Protein AF-A0AA36NG79-F1 (afdb_monomer_lite)

InterPro domains:
  IPR014720 Double-stranded RNA-binding domain [PF00035] (182-238)
  IPR014720 Double-stranded RNA-binding domain [PS50137] (203-240)
  IPR036388 Winged helix-like DNA-binding domain superfamily [G3DSA:1.10.10.10] (1-74)
  IPR042371 Z-binding domain [PS50139] (1-68)

Radius of gyration: 30.97 Å; chains: 1; bounding box: 87×70×89 Å

pLDDT: mean 80.87, std 22.16, range [30.77, 98.25]

Organism: NCBI:txid2562239

Secondary structure (DSSP, 8-state):
--HHHHHHHHHHTTTTS-EEHHHHHHHHTTSTT--SHHHHHHHHHHHHHTTSEEE-SS-SS-EEEEPPGGGGSS-------------------------HHHHHHHHH-TTTEEEEEEEETTEEEEEEEETTSPPEEEEESSHHHHHHHHHHHHHHHHHHTGGGG-TTTTS-GGGS--HHHHHHHHHSS--EEE-PBPTTSSB--EEEETTEEEE-SS-BSSHHHHHHHHHHHHHHHHHHHHHHHHS-TT-------------------HHHHHHHHHHHHHHHHHHHHHHHHHTT-TTHHHHTT-HHHHHHHHHHTTSS-HHHHHHHHHHHHHHHHHHH-GGGGS---TT--------PPP----------

Sequence (372 aa):
MDPKAQILRFLREREDSWTETKEILDCLRQNPQISRKSDVNPHLYGLERESQIMKHPDSKKPSWKIAPAHAMSEGNPSGQRASQEGVAGVPVGTAPTENAKGELLALFGQHAAKFDVEPVGGQFLAKVSLGHLPPFTCTDVDKTAAQRMAEQEAMRFVNLHKDLHSHQHLIPQELRHDFKSQLQQKANTLPTYDTPQSEYGGFISTVTVGSTDIRSPCPGRRKADAEQLAAKLALETLTFGAAKAADSKTRGYANAASSMPGSSQLCRTDKELQMEALEEQMDEHEDLKRLLQDKGHPDFEQIRGNFSQCIKEAFKFGIIDEQQQRRLQGINGRGNCAKHNPEKLQPKVAGSRSLSPATGAGLGTSALEDMD

Foldseek 3Di:
DDLLVQLLVVQVVVQPDWAFLVVSLVSCVVPVQRDDSVSNVVSQVVCVVVVQKDWDPPDPTTTIHGRPPVVPPDDPDPDDDDDDDDDDDDDPPPDPPDPLVVVLCVVQNPVFWDWDWDDDPQWIWIWIGGQPDDTQIAIDNDNVVRRVVSSVVVVVVCVVPVVVVVCVVSHPCVVVPPLQVVLCVLLVDRKDWDWDADPQGATKIWIDRPPDIFIQQDHDNHSSRNVSSSSVVSSVCSVVVVVVVVVPPPDDDDDDPDDDPDPCPDPQDLVNLLVVLQVLLVVVLVVLLVLCVVVPPPCSVVPSVDQLSSLVVCPVVVVDDPVVSVVSVVSVVLNVCSVPPSVVNPDPPPPDPPDDDDPDDDDDDDDDDDDD

Structure (mmCIF, N/CA/C/O backbone):
data_AF-A0AA36NG79-F1
#
_entry.id   AF-A0AA36NG79-F1
#
loop_
_atom_site.group_PDB
_atom_site.id
_atom_site.type_symbol
_atom_site.label_atom_id
_atom_site.label_alt_id
_atom_site.label_comp_id
_atom_site.label_asym_id
_atom_site.label_entity_id
_atom_site.label_seq_id
_atom_site.pdbx_PDB_ins_code
_atom_site.Cartn_x
_atom_site.Cartn_y
_atom_site.Cartn_z
_atom_site.occupancy
_atom_site.B_iso_or_equiv
_atom_site.auth_seq_id
_atom_site.auth_comp_id
_atom_site.auth_asym_id
_atom_site.auth_atom_id
_atom_site.pdbx_PDB_model_num
ATOM 1 N N . MET A 1 1 ? 29.919 16.530 18.159 1.00 77.88 1 MET A N 1
ATOM 2 C CA . MET A 1 1 ? 30.208 17.341 16.955 1.00 77.88 1 MET A CA 1
ATOM 3 C C . MET A 1 1 ? 29.104 17.107 15.937 1.00 77.88 1 MET A C 1
ATOM 5 O O . MET A 1 1 ? 28.689 15.962 15.793 1.00 77.88 1 MET A O 1
ATOM 9 N N . ASP A 1 2 ? 28.625 18.157 15.269 1.00 94.56 2 ASP A N 1
ATOM 10 C CA . ASP A 1 2 ? 27.585 18.048 14.237 1.00 94.56 2 ASP A CA 1
ATOM 11 C C . ASP A 1 2 ? 28.036 17.102 13.099 1.00 94.56 2 ASP A C 1
ATOM 13 O O . ASP A 1 2 ? 29.116 17.309 12.530 1.00 94.56 2 ASP A O 1
ATOM 17 N N . PRO A 1 3 ? 27.265 16.045 12.776 1.00 95.31 3 PRO A N 1
ATOM 18 C CA . PRO A 1 3 ? 27.576 15.141 11.674 1.00 95.31 3 PRO A CA 1
ATOM 19 C C . PRO A 1 3 ? 27.719 15.847 10.322 1.00 95.31 3 PRO A C 1
ATOM 21 O O . PRO A 1 3 ? 28.607 15.483 9.554 1.00 95.31 3 PRO A O 1
ATOM 24 N N . LYS A 1 4 ? 26.910 16.878 10.031 1.00 96.62 4 LYS A N 1
ATOM 25 C CA . LYS A 1 4 ? 26.987 17.599 8.747 1.00 96.62 4 LYS A CA 1
ATOM 26 C C . LYS A 1 4 ? 28.329 18.312 8.583 1.00 96.62 4 LYS A C 1
ATOM 28 O O . LYS A 1 4 ? 28.990 18.143 7.560 1.00 96.62 4 LYS A O 1
ATOM 33 N N . ALA A 1 5 ? 28.769 19.040 9.611 1.00 96.75 5 ALA A N 1
ATOM 34 C CA . ALA A 1 5 ? 30.064 19.720 9.610 1.00 96.75 5 ALA A CA 1
ATOM 35 C C . ALA A 1 5 ? 31.248 18.753 9.412 1.00 96.75 5 ALA A C 1
ATOM 37 O O . ALA A 1 5 ? 32.180 19.056 8.668 1.00 96.75 5 ALA A O 1
ATOM 38 N N . GLN A 1 6 ? 31.199 17.569 10.033 1.00 96.69 6 GLN A N 1
ATOM 39 C CA . GLN A 1 6 ? 32.231 16.540 9.860 1.00 96.69 6 GLN A CA 1
ATOM 40 C C . GLN A 1 6 ? 32.253 15.962 8.440 1.00 96.69 6 GLN A C 1
ATOM 42 O O . GLN A 1 6 ? 33.334 15.812 7.875 1.00 96.69 6 GLN A O 1
ATOM 47 N N . ILE A 1 7 ? 31.083 15.695 7.843 1.00 97.06 7 ILE A N 1
ATOM 48 C CA . ILE A 1 7 ? 30.971 15.238 6.447 1.00 97.06 7 ILE A CA 1
ATOM 49 C C . ILE A 1 7 ? 31.584 16.269 5.499 1.00 97.06 7 ILE A C 1
ATOM 51 O O . ILE A 1 7 ? 32.383 15.909 4.639 1.00 97.06 7 ILE A O 1
ATOM 55 N N . LEU A 1 8 ? 31.248 17.550 5.666 1.00 97.00 8 LEU A N 1
ATOM 56 C CA . LEU A 1 8 ? 31.785 18.620 4.823 1.00 97.00 8 LEU A CA 1
ATOM 57 C C . LEU A 1 8 ? 33.299 18.753 4.962 1.00 97.00 8 LEU A C 1
ATOM 59 O O . LEU A 1 8 ? 33.979 18.894 3.952 1.00 97.00 8 LEU A O 1
ATOM 63 N N . ARG A 1 9 ? 33.835 18.681 6.188 1.00 96.81 9 ARG A N 1
ATOM 64 C CA . ARG A 1 9 ? 35.288 18.694 6.412 1.00 96.81 9 ARG A CA 1
ATOM 65 C C . ARG A 1 9 ? 35.959 17.525 5.689 1.00 96.81 9 ARG A C 1
ATOM 67 O O . ARG A 1 9 ? 36.897 17.744 4.934 1.00 96.81 9 ARG A O 1
ATOM 74 N N . PHE A 1 10 ? 35.424 16.318 5.856 1.00 97.00 10 PHE A N 1
ATOM 75 C CA . PHE A 1 10 ? 35.959 15.107 5.235 1.00 97.00 10 PHE A CA 1
ATOM 76 C C . PHE A 1 10 ? 35.917 15.147 3.700 1.00 97.00 10 PHE A C 1
ATOM 78 O O . PHE A 1 10 ? 36.877 14.759 3.043 1.00 97.00 10 PHE A O 1
ATOM 85 N N . LEU A 1 11 ? 34.824 15.643 3.111 1.00 96.75 11 LEU A N 1
ATOM 86 C CA . LEU A 1 11 ? 34.711 15.769 1.656 1.00 96.75 11 LEU A CA 1
ATOM 87 C C . LEU A 1 11 ? 35.581 16.907 1.096 1.00 96.75 11 LEU A C 1
ATOM 89 O O . LEU A 1 11 ? 36.077 16.783 -0.020 1.00 96.75 11 LEU A O 1
ATOM 93 N N . ARG A 1 12 ? 35.806 17.990 1.856 1.00 96.00 12 ARG A N 1
ATOM 94 C CA . ARG A 1 12 ? 36.742 19.067 1.482 1.00 96.00 12 ARG A CA 1
ATOM 95 C C . ARG A 1 12 ? 38.195 18.617 1.511 1.00 96.00 12 ARG A C 1
ATOM 97 O O . ARG A 1 12 ? 38.962 19.048 0.678 1.00 96.00 12 ARG A O 1
ATOM 104 N N . GLU A 1 13 ? 38.586 17.704 2.392 1.00 96.75 13 GLU A N 1
ATOM 105 C CA . GLU A 1 13 ? 39.937 17.114 2.350 1.00 96.75 13 GLU A CA 1
ATOM 106 C C . GLU A 1 13 ? 40.176 16.266 1.080 1.00 96.75 13 GLU A C 1
ATOM 108 O O . GLU A 1 13 ? 41.293 15.831 0.810 1.00 96.75 13 GLU A O 1
ATOM 113 N N . ARG A 1 14 ? 39.122 16.032 0.287 1.00 95.81 14 ARG A N 1
ATOM 114 C CA . ARG A 1 14 ? 39.085 15.163 -0.889 1.00 95.81 14 ARG A CA 1
ATOM 115 C C . ARG A 1 14 ? 38.574 15.885 -2.139 1.00 95.81 14 ARG A C 1
ATOM 117 O O . ARG A 1 14 ? 37.962 15.223 -2.977 1.00 95.81 14 ARG A O 1
ATOM 124 N N . GLU A 1 15 ? 38.826 17.198 -2.243 1.00 83.56 15 GLU A N 1
ATOM 125 C CA . GLU A 1 15 ? 38.185 18.181 -3.147 1.00 83.56 15 GLU A CA 1
ATOM 126 C C . GLU A 1 15 ? 37.812 17.666 -4.539 1.00 83.56 15 GLU A C 1
ATOM 128 O O . GLU A 1 15 ? 36.744 18.022 -5.034 1.00 83.56 15 GLU A O 1
ATOM 133 N N . ASP A 1 16 ? 38.619 16.786 -5.143 1.00 87.56 16 ASP A N 1
ATOM 134 C CA . ASP A 1 16 ? 38.388 16.293 -6.497 1.00 87.56 16 ASP A CA 1
ATOM 135 C C . ASP A 1 16 ? 37.818 14.884 -6.663 1.00 87.56 16 ASP A C 1
ATOM 137 O O . ASP A 1 16 ? 37.410 14.517 -7.769 1.00 87.56 16 ASP A O 1
ATOM 141 N N . SER A 1 17 ? 37.685 14.121 -5.584 1.00 96.19 17 SER A N 1
ATOM 142 C CA . SER A 1 17 ? 37.298 12.711 -5.648 1.00 96.19 17 SER A CA 1
ATOM 143 C C . SER A 1 17 ? 35.858 12.454 -5.204 1.00 96.19 17 SER A C 1
ATOM 145 O O . SER A 1 17 ? 35.359 13.001 -4.220 1.00 96.19 17 SER A O 1
ATOM 147 N N . TRP A 1 18 ? 35.186 11.559 -5.927 1.00 97.44 18 TRP A N 1
ATOM 148 C CA . TRP A 1 18 ? 33.929 10.972 -5.481 1.00 97.44 18 TRP A CA 1
ATOM 149 C C . TRP A 1 18 ? 34.189 10.035 -4.305 1.00 97.44 18 TRP A C 1
ATOM 151 O O . TRP A 1 18 ? 34.992 9.113 -4.413 1.00 97.44 18 TRP A O 1
ATOM 161 N N . THR A 1 19 ? 33.480 10.245 -3.200 1.00 97.94 19 THR A N 1
ATOM 162 C CA . THR A 1 19 ? 33.649 9.462 -1.972 1.00 97.94 19 THR A CA 1
ATOM 163 C C . THR A 1 19 ? 32.421 8.587 -1.731 1.00 97.94 19 THR A C 1
ATOM 165 O O . THR A 1 19 ? 31.293 9.091 -1.711 1.00 97.94 19 THR A O 1
ATOM 168 N N . GLU A 1 20 ? 32.602 7.273 -1.556 1.00 97.81 20 GLU A N 1
ATOM 169 C CA . GLU A 1 20 ? 31.478 6.359 -1.309 1.00 97.81 20 GLU A CA 1
ATOM 170 C C . GLU A 1 20 ? 30.848 6.631 0.071 1.00 97.81 20 GLU A C 1
ATOM 172 O O . GLU A 1 20 ? 31.545 6.904 1.050 1.00 97.81 20 GLU A O 1
ATOM 177 N N . THR A 1 21 ? 29.528 6.437 0.221 1.00 97.31 21 THR A N 1
ATOM 178 C CA . THR A 1 21 ? 28.848 6.544 1.535 1.00 97.31 21 THR A CA 1
ATOM 179 C C . THR A 1 21 ? 29.506 5.690 2.628 1.00 97.31 21 THR A C 1
ATOM 181 O O . THR A 1 21 ? 29.430 6.032 3.806 1.00 97.31 21 THR A O 1
ATOM 184 N N . LYS A 1 22 ? 30.146 4.569 2.266 1.00 96.94 22 LYS A N 1
ATOM 185 C CA . LYS A 1 22 ? 30.846 3.705 3.226 1.00 96.94 22 LYS A CA 1
ATOM 186 C C . LYS A 1 22 ? 32.052 4.411 3.858 1.00 96.94 22 LYS A C 1
ATOM 188 O O . LYS A 1 22 ? 32.230 4.304 5.061 1.00 96.94 22 LYS A O 1
ATOM 193 N N . GLU A 1 23 ? 32.827 5.152 3.076 1.00 97.50 23 GLU A N 1
ATOM 194 C CA . GLU A 1 23 ? 34.003 5.874 3.573 1.00 97.50 23 GLU A CA 1
ATOM 195 C C . GLU A 1 23 ? 33.596 7.037 4.483 1.00 97.50 23 GLU A C 1
ATOM 197 O O . GLU A 1 23 ? 34.201 7.252 5.530 1.00 97.50 23 GLU A O 1
ATOM 202 N N . ILE A 1 24 ? 32.510 7.735 4.130 1.00 97.44 24 ILE A N 1
ATOM 203 C CA . ILE A 1 24 ? 31.922 8.789 4.968 1.00 97.44 24 ILE A CA 1
ATOM 204 C C . ILE A 1 24 ? 31.438 8.203 6.303 1.00 97.44 24 ILE A C 1
ATOM 206 O O . ILE A 1 24 ? 31.692 8.775 7.361 1.00 97.44 24 ILE A O 1
ATOM 210 N N . LEU A 1 25 ? 30.774 7.040 6.272 1.00 96.88 25 LEU A N 1
ATOM 211 C CA . LEU A 1 25 ? 30.372 6.322 7.484 1.00 96.88 25 LEU A CA 1
ATOM 212 C C . LEU A 1 25 ? 31.585 5.957 8.346 1.00 96.88 25 LEU A C 1
ATOM 214 O O . LEU A 1 25 ? 31.542 6.162 9.554 1.00 96.88 25 LEU A O 1
ATOM 218 N N . ASP A 1 26 ? 32.654 5.443 7.739 1.00 96.81 26 ASP A N 1
ATOM 219 C CA . ASP A 1 26 ? 33.868 5.043 8.454 1.00 96.81 26 ASP A CA 1
ATOM 220 C C . ASP A 1 26 ? 34.552 6.244 9.132 1.00 96.81 26 ASP A C 1
ATOM 222 O O . ASP A 1 26 ? 34.991 6.119 10.275 1.00 96.81 26 ASP A O 1
ATOM 226 N N . CYS A 1 27 ? 34.543 7.425 8.499 1.00 95.81 27 CYS A N 1
ATOM 227 C CA . CYS A 1 27 ? 34.999 8.682 9.107 1.00 95.81 27 CYS A CA 1
ATOM 228 C C . CYS A 1 27 ? 34.151 9.085 10.329 1.00 95.81 27 CYS A C 1
ATOM 230 O O . CYS A 1 27 ? 34.681 9.498 11.361 1.00 95.81 27 CYS A O 1
ATOM 232 N N . LEU A 1 28 ? 32.830 8.915 10.243 1.00 95.69 28 LEU A N 1
ATOM 233 C CA . LEU A 1 28 ? 31.889 9.313 11.292 1.00 95.69 28 LEU A CA 1
ATOM 234 C C . LEU A 1 28 ? 31.767 8.316 12.449 1.00 95.69 28 LEU A C 1
ATOM 236 O O . LEU A 1 28 ? 31.105 8.640 13.433 1.00 95.69 28 LEU A O 1
ATOM 240 N N . ARG A 1 29 ? 32.407 7.138 12.387 1.00 93.31 29 ARG A N 1
ATOM 241 C CA . ARG A 1 29 ? 32.346 6.122 13.463 1.00 93.31 29 ARG A CA 1
ATOM 242 C C . ARG A 1 29 ? 32.875 6.603 14.810 1.00 93.31 29 ARG A C 1
ATOM 244 O O . ARG A 1 29 ? 32.595 5.980 15.828 1.00 93.31 29 ARG A O 1
ATOM 251 N N . GLN A 1 30 ? 33.624 7.703 14.834 1.00 89.50 30 GLN A N 1
ATOM 252 C CA . GLN A 1 30 ? 34.023 8.356 16.083 1.00 89.50 30 GLN A CA 1
ATOM 253 C C . GLN A 1 30 ? 32.815 8.920 16.855 1.00 89.50 30 GLN A C 1
ATOM 255 O O . GLN A 1 30 ? 32.919 9.191 18.048 1.00 89.50 30 GLN A O 1
ATOM 260 N N . ASN A 1 31 ? 31.660 9.077 16.198 1.00 90.25 31 ASN A N 1
ATOM 261 C CA . ASN A 1 31 ? 30.398 9.419 16.832 1.00 90.25 31 ASN A CA 1
ATOM 262 C C . ASN A 1 31 ? 29.604 8.138 17.176 1.00 90.25 31 ASN A C 1
ATOM 264 O O . ASN A 1 31 ? 29.127 7.465 16.261 1.00 90.25 31 ASN A O 1
ATOM 268 N N . PRO A 1 32 ? 29.386 7.817 18.467 1.00 89.69 32 PRO A N 1
ATOM 269 C CA . PRO A 1 32 ? 28.718 6.580 18.883 1.00 89.69 32 PRO A CA 1
ATOM 270 C C . PRO A 1 32 ? 27.256 6.475 18.424 1.00 89.69 32 PRO A C 1
ATOM 272 O O . PRO A 1 32 ? 26.698 5.381 18.412 1.00 89.69 32 PRO A O 1
ATOM 275 N N . GLN A 1 33 ? 26.628 7.587 18.028 1.00 90.75 33 GLN A N 1
ATOM 276 C CA . GLN A 1 33 ? 25.262 7.590 17.496 1.00 90.75 33 GLN A CA 1
ATOM 277 C C . GLN A 1 33 ? 25.179 7.184 16.016 1.00 90.75 33 GLN A C 1
ATOM 279 O O . GLN A 1 33 ? 24.082 6.972 15.507 1.00 90.75 33 GLN A O 1
ATOM 284 N N . ILE A 1 34 ? 26.315 7.076 15.320 1.00 93.00 34 ILE A N 1
ATOM 285 C CA . ILE A 1 34 ? 26.379 6.751 13.894 1.00 93.00 34 ILE A CA 1
ATOM 286 C C . ILE A 1 34 ? 27.021 5.375 13.745 1.00 93.00 34 ILE A C 1
ATOM 288 O O . ILE A 1 34 ? 28.236 5.219 13.838 1.00 93.00 34 ILE A O 1
ATOM 292 N N . SER A 1 35 ? 26.196 4.359 13.497 1.00 92.44 35 SER A N 1
ATOM 293 C CA . SER A 1 35 ? 26.653 2.964 13.419 1.00 92.44 35 SER A CA 1
ATOM 294 C C . SER A 1 35 ? 26.345 2.307 12.074 1.00 92.44 35 SER A C 1
ATOM 296 O O . SER A 1 35 ? 27.008 1.351 11.667 1.00 92.44 35 SER A O 1
ATOM 298 N N . ARG A 1 36 ? 25.342 2.816 11.356 1.00 94.19 36 ARG A N 1
ATOM 299 C CA . ARG A 1 36 ? 24.822 2.241 10.116 1.00 94.19 36 ARG A CA 1
ATOM 300 C C . ARG A 1 36 ? 24.747 3.299 9.023 1.00 94.19 36 ARG A C 1
ATOM 302 O O . ARG A 1 36 ? 24.645 4.495 9.270 1.00 94.19 36 ARG A O 1
ATOM 309 N N . LYS A 1 37 ? 24.697 2.843 7.767 1.00 93.31 37 LYS A N 1
ATOM 310 C CA . LYS A 1 37 ? 24.486 3.726 6.602 1.00 93.31 37 LYS A CA 1
ATOM 311 C C . LYS A 1 37 ? 23.183 4.531 6.701 1.00 93.31 37 LYS A C 1
ATOM 313 O O . LYS A 1 37 ? 23.131 5.662 6.230 1.00 93.31 37 LYS A O 1
ATOM 318 N N . SER A 1 38 ? 22.147 3.955 7.316 1.00 92.75 38 SER A N 1
ATOM 319 C CA . SER A 1 38 ? 20.864 4.622 7.572 1.00 92.75 38 SER A CA 1
ATOM 320 C C . SER A 1 38 ? 21.000 5.887 8.410 1.00 92.75 38 SER A C 1
ATOM 322 O O . SER A 1 38 ? 20.180 6.783 8.255 1.00 92.75 38 SER A O 1
ATOM 324 N N . ASP A 1 39 ? 22.032 5.966 9.248 1.00 93.62 39 ASP A N 1
ATOM 325 C CA . ASP A 1 39 ? 22.227 7.062 10.196 1.00 93.62 39 ASP A CA 1
ATOM 326 C C . ASP A 1 39 ? 22.919 8.250 9.502 1.00 93.62 39 ASP A C 1
ATOM 328 O O . ASP A 1 39 ? 22.698 9.402 9.851 1.00 93.62 39 ASP A O 1
ATOM 332 N N . VAL A 1 40 ? 23.705 7.982 8.450 1.00 96.38 40 VAL A N 1
ATOM 333 C CA . VAL A 1 40 ? 24.443 8.995 7.670 1.00 96.38 40 VAL A CA 1
ATOM 334 C C . VAL A 1 40 ? 23.600 9.573 6.530 1.00 96.38 40 VAL A C 1
ATOM 336 O O . VAL A 1 40 ? 23.691 10.762 6.224 1.00 96.38 40 VAL A O 1
ATOM 339 N N . ASN A 1 41 ? 22.756 8.747 5.903 1.00 96.31 41 ASN A N 1
ATOM 340 C CA . ASN A 1 41 ? 21.965 9.133 4.730 1.00 96.31 41 ASN A CA 1
ATOM 341 C C . ASN A 1 41 ? 21.126 10.417 4.922 1.00 96.31 41 ASN A C 1
ATOM 343 O O . ASN A 1 41 ? 21.161 11.258 4.022 1.00 96.31 41 ASN A O 1
ATOM 347 N N . PRO A 1 42 ? 20.407 10.632 6.046 1.00 97.19 42 PRO A N 1
ATOM 348 C CA . PRO A 1 42 ? 19.640 11.861 6.259 1.00 97.19 42 PRO A CA 1
ATOM 349 C C . PRO A 1 42 ? 20.496 13.130 6.189 1.00 97.19 42 PRO A C 1
ATOM 351 O O . PRO A 1 42 ? 20.046 14.147 5.664 1.00 97.19 42 PRO A O 1
ATOM 354 N N . HIS A 1 43 ? 21.741 13.070 6.670 1.00 97.44 43 HIS A N 1
ATOM 355 C CA . HIS A 1 43 ? 22.666 14.201 6.630 1.00 97.44 43 HIS A CA 1
ATOM 356 C C . HIS A 1 43 ? 23.167 14.475 5.208 1.00 97.44 43 HIS A C 1
ATOM 358 O O . HIS A 1 43 ? 23.195 15.634 4.803 1.00 97.44 43 HIS A O 1
ATOM 364 N N . LEU A 1 44 ? 23.485 13.428 4.436 1.00 97.56 44 LEU A N 1
ATOM 365 C CA . LEU A 1 44 ? 23.917 13.553 3.037 1.00 97.56 44 LEU A CA 1
ATOM 366 C C . LEU A 1 44 ? 22.823 14.175 2.158 1.00 97.56 44 LEU A C 1
ATOM 368 O O . LEU A 1 44 ? 23.071 15.172 1.490 1.00 97.56 44 LEU A O 1
ATOM 372 N N . TYR A 1 45 ? 21.589 13.667 2.230 1.00 96.75 45 TYR A N 1
ATOM 373 C CA . TYR A 1 45 ? 20.464 14.246 1.482 1.00 96.75 45 TYR A CA 1
ATOM 374 C C . TYR A 1 45 ? 20.096 15.659 1.958 1.00 96.75 45 TYR A C 1
ATOM 376 O O . TYR A 1 45 ? 19.587 16.464 1.180 1.00 96.75 45 TYR A O 1
ATOM 384 N N . GLY A 1 46 ? 20.349 15.976 3.233 1.00 96.38 46 GLY A N 1
ATOM 385 C CA . GLY A 1 46 ? 20.231 17.338 3.750 1.00 96.38 46 GLY A CA 1
ATOM 386 C C . GLY A 1 46 ? 21.230 18.290 3.089 1.00 96.38 46 GLY A C 1
ATOM 387 O O . GLY A 1 46 ? 20.828 19.330 2.582 1.00 96.38 46 GLY A O 1
ATOM 388 N N . LEU A 1 47 ? 22.508 17.905 3.039 1.00 97.25 47 LEU A N 1
ATOM 389 C CA . LEU A 1 47 ? 23.574 18.695 2.412 1.00 97.25 47 LEU A CA 1
ATOM 390 C C . LEU A 1 47 ? 23.415 18.813 0.888 1.00 97.25 47 LEU A C 1
ATOM 392 O O . LEU A 1 47 ? 23.749 19.850 0.321 1.00 97.25 47 LEU A O 1
ATOM 396 N N . GLU A 1 48 ? 22.898 17.775 0.226 1.00 96.69 48 GLU A N 1
ATOM 397 C CA . GLU A 1 48 ? 22.574 17.802 -1.208 1.00 96.69 48 GLU A CA 1
ATOM 398 C C . GLU A 1 48 ? 21.454 18.804 -1.505 1.00 96.69 48 GLU A C 1
ATOM 400 O O . GLU A 1 48 ? 21.560 19.595 -2.435 1.00 96.69 48 GLU A O 1
ATOM 405 N N . ARG A 1 49 ? 20.402 18.831 -0.677 1.00 96.06 49 ARG A N 1
ATOM 406 C CA . ARG A 1 49 ? 19.307 19.808 -0.803 1.00 96.06 49 ARG A CA 1
ATOM 407 C C . ARG A 1 49 ? 19.768 21.242 -0.553 1.00 96.06 49 ARG A C 1
ATOM 409 O O . ARG A 1 49 ? 19.225 22.169 -1.139 1.00 96.06 49 ARG A O 1
ATOM 416 N N . GLU A 1 50 ? 20.748 21.413 0.327 1.00 96.31 50 GLU A N 1
ATOM 417 C CA . GLU A 1 50 ? 21.422 22.690 0.584 1.00 96.31 50 GLU A CA 1
ATOM 418 C C . GLU A 1 50 ? 22.457 23.033 -0.505 1.00 96.31 50 GLU A C 1
ATOM 420 O O . GLU A 1 50 ? 23.164 24.029 -0.374 1.00 96.31 50 GLU A O 1
ATOM 425 N N . SER A 1 51 ? 22.573 22.216 -1.560 1.00 95.69 51 SER A N 1
ATOM 426 C CA . SER A 1 51 ? 23.514 22.375 -2.673 1.00 95.69 51 SER A CA 1
ATOM 427 C C . SER A 1 51 ? 24.988 22.449 -2.248 1.00 95.69 51 SER A C 1
ATOM 429 O O . SER A 1 51 ? 25.820 22.984 -2.973 1.00 95.69 51 SER A O 1
ATOM 431 N N . GLN A 1 52 ? 25.343 21.911 -1.076 1.00 96.50 52 GLN A N 1
ATOM 432 C CA . GLN A 1 52 ? 26.727 21.908 -0.577 1.00 96.50 52 GLN A CA 1
ATOM 433 C C . GLN A 1 52 ? 27.523 20.695 -1.067 1.00 96.50 52 GLN A C 1
ATOM 435 O O . GLN A 1 52 ? 28.751 20.739 -1.172 1.00 96.50 52 GLN A O 1
ATOM 440 N N . ILE A 1 53 ? 26.823 19.604 -1.367 1.00 97.06 53 ILE A N 1
ATOM 441 C CA . ILE A 1 53 ? 27.381 18.393 -1.967 1.00 97.06 53 ILE A CA 1
ATOM 442 C C . ILE A 1 53 ? 26.519 17.971 -3.154 1.00 97.06 53 ILE A C 1
ATOM 444 O O . ILE A 1 53 ? 25.360 18.357 -3.261 1.00 97.06 53 ILE A O 1
ATOM 448 N N . MET A 1 54 ? 27.074 17.136 -4.021 1.00 96.94 54 MET A N 1
ATOM 449 C CA . MET A 1 54 ? 26.363 16.502 -5.126 1.00 96.94 54 MET A CA 1
ATOM 450 C C . MET A 1 54 ? 26.521 14.988 -5.069 1.00 96.94 54 MET A C 1
ATOM 452 O O . MET A 1 54 ? 27.535 14.474 -4.587 1.00 96.94 54 MET A O 1
ATOM 456 N N . LYS A 1 55 ? 25.513 14.279 -5.576 1.00 97.50 55 LYS A N 1
ATOM 457 C CA . LYS A 1 55 ? 25.511 12.826 -5.733 1.00 97.50 55 LYS A CA 1
ATOM 458 C C . LYS A 1 55 ? 25.917 12.439 -7.155 1.00 97.50 55 LYS A C 1
ATOM 460 O O . LYS A 1 55 ? 25.467 13.052 -8.119 1.00 97.50 55 LYS A O 1
ATOM 465 N N . HIS A 1 56 ? 26.730 11.393 -7.294 1.00 97.19 56 HIS A N 1
ATOM 466 C CA . HIS A 1 56 ? 27.117 10.883 -8.610 1.00 97.19 56 HIS A CA 1
ATOM 467 C C . HIS A 1 56 ? 25.892 10.272 -9.321 1.00 97.19 56 HIS A C 1
ATOM 469 O O . HIS A 1 56 ? 25.297 9.345 -8.760 1.00 97.19 56 HIS A O 1
ATOM 475 N N . PRO A 1 57 ? 25.529 10.711 -10.543 1.00 95.00 57 PRO A N 1
ATOM 476 C CA . PRO A 1 57 ? 24.322 10.238 -11.228 1.00 95.00 57 PRO A CA 1
ATOM 477 C C . PRO A 1 57 ? 24.415 8.763 -11.641 1.00 95.00 57 PRO A C 1
ATOM 479 O O . PRO A 1 57 ? 23.492 7.992 -11.392 1.00 95.00 57 PRO A O 1
ATOM 482 N N . ASP A 1 58 ? 25.565 8.349 -12.179 1.00 95.19 58 ASP A N 1
ATOM 483 C CA . ASP A 1 58 ? 25.709 7.017 -12.793 1.00 95.19 58 ASP A CA 1
ATOM 484 C C . ASP A 1 58 ? 26.342 5.948 -11.891 1.00 95.19 58 ASP A C 1
ATOM 486 O O . ASP A 1 58 ? 26.569 4.808 -12.308 1.00 95.19 58 ASP A O 1
ATOM 490 N N . SER A 1 59 ? 26.671 6.286 -10.643 1.00 93.94 59 SER A N 1
ATOM 491 C CA . SER A 1 59 ? 27.383 5.345 -9.783 1.00 93.94 59 SER A CA 1
ATOM 492 C C . SER A 1 59 ? 26.427 4.293 -9.219 1.00 93.94 59 SER A C 1
ATOM 494 O O . SER A 1 59 ? 25.467 4.607 -8.514 1.00 93.94 59 SER A O 1
ATOM 496 N N . LYS A 1 60 ? 26.743 3.008 -9.448 1.00 92.12 60 LYS A N 1
ATOM 497 C CA . LYS A 1 60 ? 26.019 1.864 -8.851 1.00 92.12 60 LYS A CA 1
ATOM 498 C C . LYS A 1 60 ? 26.031 1.896 -7.320 1.00 92.12 60 LYS A C 1
ATOM 500 O O . LYS A 1 60 ? 25.180 1.283 -6.678 1.00 92.12 60 LYS A O 1
ATOM 505 N N . LYS A 1 61 ? 27.011 2.584 -6.731 1.00 94.50 61 LYS A N 1
ATOM 506 C CA . LYS A 1 61 ? 27.102 2.835 -5.294 1.00 94.50 61 LYS A CA 1
ATOM 507 C C . LYS A 1 61 ? 26.918 4.330 -5.026 1.00 94.50 61 LYS A C 1
ATOM 509 O O . LYS A 1 61 ? 27.524 5.129 -5.730 1.00 94.50 61 LYS A O 1
ATOM 514 N N . PRO A 1 62 ? 26.150 4.735 -4.004 1.00 94.38 62 PRO A N 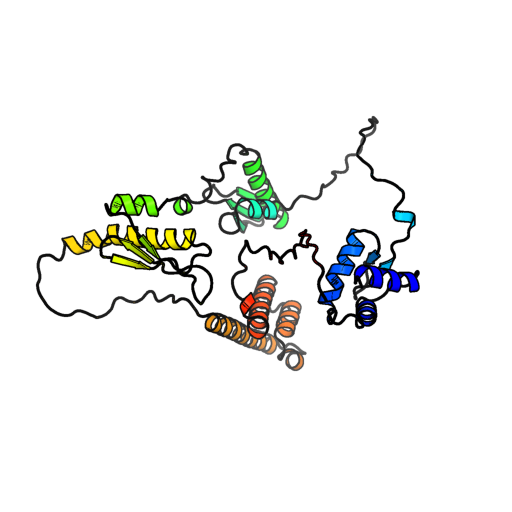1
ATOM 515 C CA . PRO A 1 62 ? 26.005 6.148 -3.679 1.00 94.38 62 PRO A CA 1
ATOM 516 C C . PRO A 1 62 ? 27.365 6.775 -3.341 1.00 94.38 62 PRO A C 1
ATOM 518 O O . PRO A 1 62 ? 28.002 6.384 -2.356 1.00 94.38 62 PRO A O 1
ATOM 521 N N . SER A 1 63 ? 27.780 7.736 -4.163 1.00 97.44 63 SER A N 1
ATOM 522 C CA . SER A 1 63 ? 29.035 8.474 -4.027 1.00 97.44 63 SER A CA 1
ATOM 523 C C . SER A 1 63 ? 28.765 9.971 -4.076 1.00 97.44 63 SER A C 1
ATOM 525 O O . SER A 1 63 ? 27.854 10.413 -4.780 1.00 97.44 63 SER A O 1
ATOM 527 N N . TRP A 1 64 ? 29.553 10.732 -3.322 1.00 97.94 64 TRP A N 1
ATOM 528 C CA . TRP A 1 64 ? 29.301 12.141 -3.024 1.00 97.94 64 TRP A CA 1
ATOM 529 C C . TRP A 1 64 ? 30.570 12.968 -3.216 1.00 97.94 64 TRP A C 1
ATOM 531 O O . TRP A 1 64 ? 31.671 12.467 -2.984 1.00 97.94 64 TRP A O 1
ATOM 541 N N . LYS A 1 65 ? 30.418 14.224 -3.634 1.00 97.56 65 LYS A N 1
ATOM 542 C CA . LYS A 1 65 ? 31.509 15.199 -3.796 1.00 97.56 65 LYS A CA 1
ATOM 543 C C . LYS A 1 65 ? 31.023 16.584 -3.355 1.00 97.56 65 LYS A C 1
ATOM 545 O O . LYS A 1 65 ? 29.819 16.838 -3.389 1.00 97.56 65 LYS A O 1
ATOM 550 N N . ILE A 1 66 ? 31.929 17.469 -2.929 1.00 97.19 66 ILE A N 1
ATOM 551 C CA . ILE A 1 66 ? 31.610 18.886 -2.681 1.00 97.19 66 ILE A CA 1
ATOM 552 C C . ILE A 1 66 ? 31.097 19.526 -3.976 1.00 97.19 66 ILE A C 1
ATOM 554 O O . ILE A 1 66 ? 31.669 19.319 -5.047 1.00 97.19 66 ILE A O 1
ATOM 558 N N . ALA A 1 67 ? 30.011 20.293 -3.879 1.00 95.06 67 ALA A N 1
ATOM 559 C CA . ALA A 1 67 ? 29.531 21.077 -5.007 1.00 95.06 67 ALA A CA 1
ATOM 560 C C . ALA A 1 67 ? 30.523 22.227 -5.290 1.00 95.06 67 ALA A C 1
ATOM 562 O O . ALA A 1 67 ? 30.968 22.888 -4.347 1.00 95.06 67 ALA A O 1
ATOM 563 N N . PRO A 1 68 ? 30.896 22.486 -6.555 1.00 92.75 68 PRO A N 1
ATOM 564 C CA . PRO A 1 68 ? 31.822 23.564 -6.885 1.00 92.75 68 PRO A CA 1
ATOM 565 C C . PRO A 1 68 ? 31.250 24.917 -6.437 1.00 92.75 68 PRO A C 1
ATOM 567 O O . PRO A 1 68 ? 30.114 25.259 -6.767 1.00 92.75 68 PRO A O 1
ATOM 570 N N . ALA A 1 69 ? 32.050 25.705 -5.711 1.00 83.31 69 ALA A N 1
ATOM 571 C CA . ALA A 1 69 ? 31.637 26.988 -5.126 1.00 83.31 69 ALA A CA 1
ATOM 572 C C . ALA A 1 69 ? 31.077 27.993 -6.157 1.00 83.31 69 ALA A C 1
ATOM 574 O O . ALA A 1 69 ? 30.298 28.877 -5.807 1.00 83.31 69 ALA A O 1
ATOM 575 N N . HIS A 1 70 ? 31.410 27.818 -7.440 1.00 59.47 70 HIS A N 1
ATOM 576 C CA . HIS A 1 70 ? 30.911 28.635 -8.546 1.00 59.47 70 HIS A CA 1
ATOM 577 C C . HIS A 1 70 ? 29.413 28.474 -8.853 1.00 59.47 70 HIS A C 1
ATOM 579 O O . HIS A 1 70 ? 28.865 29.312 -9.559 1.00 59.47 70 HIS A O 1
ATOM 585 N N . ALA A 1 71 ? 28.725 27.469 -8.303 1.00 55.00 71 ALA A N 1
ATOM 586 C CA . ALA A 1 71 ? 27.283 27.291 -8.509 1.00 55.00 71 ALA A CA 1
ATOM 587 C C . ALA A 1 71 ? 26.397 28.137 -7.566 1.00 55.00 71 ALA A C 1
ATOM 589 O O . ALA A 1 71 ? 25.179 28.125 -7.702 1.00 55.00 71 ALA A O 1
ATOM 590 N N . MET A 1 72 ? 26.981 28.861 -6.602 1.00 53.62 72 MET A N 1
ATOM 591 C CA . MET A 1 72 ? 26.236 29.558 -5.537 1.00 53.62 72 MET A CA 1
ATOM 592 C C . MET A 1 72 ? 26.045 31.069 -5.769 1.00 53.62 72 MET A C 1
ATOM 594 O O . MET A 1 72 ? 25.399 31.717 -4.949 1.00 53.62 72 MET A O 1
ATOM 598 N N . SER A 1 73 ? 26.595 31.647 -6.848 1.00 48.44 73 SER A N 1
ATOM 599 C CA . SER A 1 73 ? 26.638 33.113 -7.032 1.00 48.44 73 SER A CA 1
ATOM 600 C C . SER A 1 73 ? 25.845 33.668 -8.220 1.00 48.44 73 SER A C 1
ATOM 602 O O . SER A 1 73 ? 25.795 34.888 -8.368 1.00 48.44 73 SER A O 1
ATOM 604 N N . GLU A 1 74 ? 25.190 32.846 -9.040 1.00 45.53 74 GLU A N 1
ATOM 605 C CA . GLU A 1 74 ? 24.386 33.360 -10.154 1.00 45.53 74 GLU A CA 1
ATOM 606 C C . GLU A 1 74 ? 22.994 32.729 -10.198 1.00 45.53 74 GLU A C 1
ATOM 608 O O . GLU A 1 74 ? 22.829 31.541 -10.449 1.00 45.53 74 GLU A O 1
ATOM 613 N N . GLY A 1 75 ? 21.982 33.577 -10.004 1.00 39.59 75 GLY A N 1
ATOM 614 C CA . GLY A 1 75 ? 20.666 33.369 -10.597 1.00 39.59 75 GLY A CA 1
ATOM 615 C C . GLY A 1 75 ? 19.641 32.662 -9.721 1.00 39.59 75 GLY A C 1
ATOM 616 O O . GLY A 1 75 ? 19.358 31.483 -9.891 1.00 39.59 75 GLY A O 1
ATOM 617 N N . ASN A 1 76 ? 18.963 33.445 -8.888 1.00 44.38 76 ASN A N 1
ATOM 618 C CA . ASN A 1 76 ? 17.551 33.223 -8.605 1.00 44.38 76 ASN A CA 1
ATOM 619 C C . ASN A 1 76 ? 16.764 33.977 -9.700 1.00 44.38 76 ASN A C 1
ATOM 621 O O . ASN A 1 76 ? 16.710 35.206 -9.619 1.00 44.38 76 ASN A O 1
ATOM 625 N N . PRO A 1 77 ? 16.200 33.343 -10.750 1.00 41.81 77 PRO A N 1
ATOM 626 C CA . PRO A 1 77 ? 15.331 34.053 -11.669 1.00 41.81 77 PRO A CA 1
ATOM 627 C C . PRO A 1 77 ? 13.918 34.030 -11.089 1.00 41.81 77 PRO A C 1
ATOM 629 O O . PRO A 1 77 ? 13.115 33.130 -11.335 1.00 41.81 77 PRO A O 1
ATOM 632 N N . SER A 1 78 ? 13.603 35.062 -10.313 1.00 39.25 78 SER A N 1
ATOM 633 C CA . SER A 1 78 ? 12.236 35.555 -10.226 1.00 39.25 78 SER A CA 1
ATOM 634 C C . SER A 1 78 ? 11.802 35.958 -11.637 1.00 39.25 78 SER A C 1
ATOM 636 O O . SER A 1 78 ? 12.403 36.822 -12.272 1.00 39.25 78 SER A O 1
ATOM 638 N N . GLY A 1 79 ? 10.780 35.279 -12.157 1.00 39.50 79 GLY A N 1
ATOM 639 C CA . GLY A 1 79 ? 10.256 35.512 -13.496 1.00 39.50 79 GLY A CA 1
ATOM 640 C C . GLY A 1 79 ? 9.805 36.959 -13.688 1.00 39.50 79 GLY A C 1
ATOM 641 O O . GLY A 1 79 ? 8.763 37.365 -13.178 1.00 39.50 79 GLY A O 1
ATOM 642 N N . GLN A 1 80 ? 10.569 37.716 -14.474 1.00 34.94 80 GLN A N 1
ATOM 643 C CA . GLN A 1 80 ? 10.100 38.931 -15.123 1.00 34.94 80 GLN A CA 1
ATOM 644 C C . GLN A 1 80 ? 9.799 38.636 -16.589 1.00 34.94 80 GLN A C 1
ATOM 646 O O . GLN A 1 80 ? 10.631 38.188 -17.373 1.00 34.94 80 GLN A O 1
ATOM 651 N N . ARG A 1 81 ? 8.534 38.884 -16.910 1.00 44.25 81 ARG A N 1
ATOM 652 C CA . ARG A 1 81 ? 7.902 38.828 -18.218 1.00 44.25 81 ARG A CA 1
ATOM 653 C C . ARG A 1 81 ? 8.449 39.981 -19.064 1.00 44.25 81 ARG A C 1
ATOM 655 O O . ARG A 1 81 ? 8.141 41.133 -18.778 1.00 44.25 81 ARG A O 1
ATOM 662 N N . ALA A 1 82 ? 9.226 39.669 -20.095 1.00 36.72 82 ALA A N 1
ATOM 663 C CA . ALA A 1 82 ? 9.572 40.606 -21.157 1.00 36.72 82 ALA A CA 1
ATOM 664 C C . ALA A 1 82 ? 9.078 40.040 -22.491 1.00 36.72 82 ALA A C 1
ATOM 666 O O . ALA A 1 82 ? 9.399 38.918 -22.875 1.00 36.72 82 ALA A O 1
ATOM 667 N N . SER A 1 83 ? 8.223 40.824 -23.135 1.00 44.72 83 SER A N 1
ATOM 668 C CA . SER A 1 83 ? 7.620 40.573 -24.435 1.00 44.72 83 SER A CA 1
ATOM 669 C C . SER A 1 83 ? 8.680 40.546 -25.534 1.00 44.72 83 SER A C 1
ATOM 671 O O . SER A 1 83 ? 9.472 41.480 -25.639 1.00 44.72 83 SER A O 1
ATOM 673 N N . GLN A 1 84 ? 8.633 39.539 -26.404 1.00 35.38 84 GLN A N 1
ATOM 674 C CA . GLN A 1 84 ? 9.193 39.646 -27.747 1.00 35.38 84 GLN A CA 1
ATOM 675 C C . GLN A 1 84 ? 8.306 38.893 -28.739 1.00 35.38 84 GLN A C 1
ATOM 677 O O . GLN A 1 84 ? 7.963 37.726 -28.550 1.00 35.38 84 GLN A O 1
ATOM 682 N N . GLU A 1 85 ? 7.882 39.632 -29.758 1.00 41.72 85 GLU A N 1
ATOM 683 C CA . GLU A 1 85 ? 7.111 39.177 -30.904 1.00 41.72 85 GLU A CA 1
ATOM 684 C C . GLU A 1 85 ? 7.978 38.340 -31.856 1.00 41.72 85 GLU A C 1
ATOM 686 O O . GLU A 1 85 ? 9.135 38.668 -32.103 1.00 41.72 85 GLU A O 1
ATOM 691 N N . GLY A 1 86 ? 7.354 37.330 -32.470 1.00 38.41 86 GLY A N 1
ATOM 692 C CA . GLY A 1 86 ? 7.687 36.887 -33.826 1.00 38.41 86 GLY A CA 1
ATOM 693 C C . GLY A 1 86 ? 8.539 35.623 -33.966 1.00 38.41 86 GLY A C 1
ATOM 694 O O . GLY A 1 86 ? 9.761 35.679 -33.952 1.00 38.41 86 GLY A O 1
ATOM 695 N N . VAL A 1 87 ? 7.873 34.503 -34.268 1.00 35.84 87 VAL A N 1
ATOM 696 C CA . VAL A 1 87 ? 7.927 33.749 -35.546 1.00 35.84 87 VAL A CA 1
ATOM 697 C C . VAL A 1 87 ? 7.650 32.259 -35.283 1.00 35.84 87 VAL A C 1
ATOM 699 O O . VAL A 1 87 ? 8.119 31.660 -34.323 1.00 35.84 87 VAL A O 1
ATOM 702 N N . ALA A 1 88 ? 6.791 31.703 -36.136 1.00 47.59 88 ALA A N 1
ATOM 703 C CA . ALA A 1 88 ? 6.100 30.430 -36.015 1.00 47.59 88 ALA A CA 1
ATOM 704 C C . ALA A 1 88 ? 6.998 29.194 -35.830 1.00 47.59 88 ALA A C 1
ATOM 706 O O . ALA A 1 88 ? 7.963 28.973 -36.556 1.00 47.59 88 ALA A O 1
ATOM 707 N N . GLY A 1 89 ? 6.555 28.334 -34.916 1.00 35.75 89 GLY A N 1
ATOM 708 C CA . GLY A 1 89 ? 7.033 26.976 -34.700 1.00 35.75 89 GLY A CA 1
ATOM 709 C C . GLY A 1 89 ? 6.544 26.526 -33.333 1.00 35.75 89 GLY A C 1
ATOM 710 O O . GLY A 1 89 ? 7.154 26.871 -32.332 1.00 35.75 89 GLY A O 1
ATOM 711 N N . VAL A 1 90 ? 5.402 25.838 -33.274 1.00 32.41 90 VAL A N 1
ATOM 712 C CA . VAL A 1 90 ? 4.836 25.306 -32.026 1.00 32.41 90 VAL A CA 1
ATOM 713 C C . VAL A 1 90 ? 5.446 23.924 -31.773 1.00 32.41 90 VAL A C 1
ATOM 715 O O . VAL A 1 90 ? 4.994 22.960 -32.391 1.00 32.41 90 VAL A O 1
ATOM 718 N N . PRO A 1 91 ? 6.430 23.757 -30.873 1.00 40.03 91 PRO A N 1
ATOM 719 C CA . PRO A 1 91 ? 6.573 22.501 -30.168 1.00 40.03 91 PRO A CA 1
ATOM 720 C C . PRO A 1 91 ? 5.498 22.484 -29.080 1.00 40.03 91 PRO A C 1
ATOM 722 O O . PRO A 1 91 ? 5.420 23.381 -28.239 1.00 40.03 91 PRO A O 1
ATOM 725 N N . VAL A 1 92 ? 4.642 21.464 -29.103 1.00 39.34 92 VAL A N 1
ATOM 726 C CA . VAL A 1 92 ? 3.765 21.141 -27.976 1.00 39.34 92 VAL A CA 1
ATOM 727 C C . VAL A 1 92 ? 4.677 20.790 -26.804 1.00 39.34 92 VAL A C 1
ATOM 729 O O . VAL A 1 92 ? 5.171 19.672 -26.691 1.00 39.34 92 VAL A O 1
ATOM 732 N N . GLY A 1 93 ? 4.962 21.784 -25.965 1.00 30.77 93 GLY A N 1
ATOM 733 C CA . GLY A 1 93 ? 5.629 21.586 -24.693 1.00 30.77 93 GLY A CA 1
ATOM 734 C C . GLY A 1 93 ? 4.710 20.756 -23.812 1.00 30.77 93 GLY A C 1
ATOM 735 O O . GLY A 1 93 ? 3.745 21.271 -23.252 1.00 30.77 93 GLY A O 1
ATOM 736 N N . THR A 1 94 ? 4.984 19.460 -23.708 1.00 36.91 94 THR A N 1
ATOM 737 C CA . THR A 1 94 ? 4.407 18.616 -22.667 1.00 36.91 94 THR A CA 1
ATOM 738 C C . THR A 1 94 ? 4.952 19.113 -21.335 1.00 36.91 94 THR A C 1
ATOM 740 O O . THR A 1 94 ? 6.038 18.714 -20.910 1.00 36.91 94 THR A O 1
ATOM 743 N N . ALA A 1 95 ? 4.216 20.018 -20.687 1.00 37.59 95 ALA A N 1
ATOM 744 C CA . ALA A 1 95 ? 4.353 20.235 -19.255 1.00 37.59 95 ALA A CA 1
ATOM 745 C C . ALA A 1 95 ? 4.307 18.861 -18.560 1.00 37.59 95 ALA A C 1
ATOM 747 O O . ALA A 1 95 ? 3.610 17.969 -19.061 1.00 37.59 95 ALA A O 1
ATOM 748 N N . PRO A 1 96 ? 5.049 18.650 -17.459 1.00 42.84 96 PRO A N 1
ATOM 749 C CA . PRO A 1 96 ? 4.963 17.408 -16.709 1.00 42.84 96 PRO A CA 1
ATOM 750 C C . PRO A 1 96 ? 3.498 17.231 -16.324 1.00 42.84 96 PRO A C 1
ATOM 752 O O . PRO A 1 96 ? 2.979 17.982 -15.506 1.00 42.84 96 PRO A O 1
ATOM 755 N N . THR A 1 97 ? 2.807 16.308 -16.992 1.00 48.94 97 THR A N 1
ATOM 756 C CA . THR A 1 97 ? 1.428 15.968 -16.668 1.00 48.94 97 THR A CA 1
ATOM 757 C C . THR A 1 97 ? 1.461 15.468 -15.241 1.00 48.94 97 THR A C 1
ATOM 759 O O . THR A 1 97 ? 1.917 14.349 -14.990 1.00 48.94 97 THR A O 1
ATOM 762 N N . GLU A 1 98 ? 1.057 16.336 -14.316 1.00 57.53 98 GLU A N 1
ATOM 763 C CA . GLU A 1 98 ? 0.792 15.973 -12.938 1.00 57.53 98 GLU A CA 1
ATOM 764 C C . GLU A 1 98 ? -0.065 14.708 -12.964 1.00 57.53 98 GLU A C 1
ATOM 766 O O . GLU A 1 98 ? -0.956 14.534 -13.803 1.00 57.53 98 GLU A O 1
ATOM 771 N N . ASN A 1 99 ? 0.326 13.745 -12.137 1.00 87.25 99 ASN A N 1
ATOM 772 C CA . ASN A 1 99 ? -0.234 12.408 -12.151 1.00 87.25 99 ASN A CA 1
ATOM 773 C C . ASN A 1 99 ? -1.696 12.492 -11.685 1.00 87.25 99 ASN A C 1
ATOM 775 O O . ASN A 1 99 ? -1.957 12.400 -10.487 1.00 87.25 99 ASN A O 1
ATOM 779 N N . ALA A 1 100 ? -2.630 12.684 -12.622 1.00 92.56 100 ALA A N 1
ATOM 780 C CA . ALA A 1 100 ? -4.062 12.853 -12.365 1.00 92.56 100 ALA A CA 1
ATOM 781 C C . ALA A 1 100 ? -4.614 11.739 -11.463 1.00 92.56 100 ALA A C 1
ATOM 783 O O . ALA A 1 100 ? -5.389 11.998 -10.547 1.00 92.56 100 ALA A O 1
ATOM 784 N N . LYS A 1 101 ? -4.130 10.502 -11.631 1.00 94.00 101 LYS A N 1
ATOM 785 C CA . LYS A 1 101 ? -4.411 9.390 -10.715 1.00 94.00 101 LYS A CA 1
ATOM 786 C C . LYS A 1 101 ? -3.986 9.669 -9.275 1.00 94.00 101 LYS A C 1
ATOM 788 O O . LYS A 1 101 ? -4.731 9.376 -8.344 1.00 94.00 101 LYS A O 1
ATOM 793 N N . GLY A 1 102 ? -2.779 10.196 -9.083 1.00 91.31 102 GLY A N 1
ATOM 794 C CA . GLY A 1 102 ? -2.251 10.580 -7.775 1.00 91.31 102 GLY A CA 1
ATOM 795 C C . GLY A 1 102 ? -3.092 11.667 -7.107 1.00 91.31 102 GLY A C 1
ATOM 796 O O . GLY A 1 102 ? -3.382 11.554 -5.918 1.00 91.31 102 GLY A O 1
ATOM 797 N N . GLU A 1 103 ? -3.543 12.661 -7.869 1.00 90.94 103 GLU A N 1
ATOM 798 C CA . GLU A 1 103 ? -4.423 13.724 -7.369 1.00 90.94 103 GLU A CA 1
ATOM 799 C C . GLU A 1 103 ? -5.817 13.211 -7.016 1.00 90.94 103 GLU A C 1
ATOM 801 O O . GLU A 1 103 ? -6.306 13.475 -5.919 1.00 90.94 103 GLU A O 1
ATOM 806 N N . LEU A 1 104 ? -6.429 12.397 -7.880 1.00 91.56 104 LEU A N 1
ATOM 807 C CA . LEU A 1 104 ? -7.711 11.748 -7.596 1.00 91.56 104 LEU A CA 1
ATOM 808 C C . LEU A 1 104 ? -7.632 10.884 -6.330 1.00 91.56 104 LEU A C 1
ATOM 810 O O . LEU A 1 104 ? -8.515 10.941 -5.474 1.00 91.56 104 LEU A O 1
ATOM 814 N N . LEU A 1 105 ? -6.550 10.119 -6.162 1.00 90.50 105 LEU A N 1
ATOM 815 C CA . LEU A 1 105 ? -6.319 9.327 -4.954 1.00 90.50 105 LEU A CA 1
ATOM 816 C C . LEU A 1 105 ? -6.085 10.196 -3.713 1.00 90.50 105 LEU A C 1
ATOM 818 O O . LEU A 1 105 ? -6.493 9.799 -2.623 1.00 90.50 105 LEU A O 1
ATOM 822 N N . ALA A 1 106 ? -5.446 11.357 -3.855 1.00 82.44 106 ALA A N 1
ATOM 823 C CA . ALA A 1 106 ? -5.246 12.296 -2.755 1.00 82.44 106 ALA A CA 1
ATOM 824 C C . ALA A 1 106 ? -6.557 12.978 -2.330 1.00 82.44 106 ALA A C 1
ATOM 826 O O . ALA A 1 106 ? -6.783 13.159 -1.135 1.00 82.44 106 ALA A O 1
ATOM 827 N N . LEU A 1 107 ? -7.425 13.316 -3.288 1.00 83.81 107 LEU A N 1
ATOM 828 C CA . LEU A 1 107 ? -8.702 13.991 -3.043 1.00 83.81 107 LEU A CA 1
ATOM 829 C C . LEU A 1 107 ? -9.768 13.053 -2.462 1.00 83.81 107 LEU A C 1
ATOM 831 O O . LEU A 1 107 ? -10.466 13.423 -1.521 1.00 83.81 107 LEU A O 1
ATOM 835 N N . PHE A 1 108 ? -9.893 11.838 -3.003 1.00 82.31 108 PHE A N 1
ATOM 836 C CA . PHE A 1 108 ? -10.988 10.918 -2.667 1.00 82.31 108 PHE A CA 1
ATOM 837 C C . PHE A 1 108 ? -10.552 9.734 -1.790 1.00 82.31 108 PHE A C 1
ATOM 839 O O . PHE A 1 108 ? -11.380 9.095 -1.140 1.00 82.31 108 PHE A O 1
ATOM 846 N N . GLY A 1 109 ? -9.254 9.430 -1.734 1.00 80.88 109 GLY A N 1
ATOM 847 C CA . GLY A 1 109 ? -8.733 8.233 -1.079 1.00 80.88 109 GLY A CA 1
ATOM 848 C C . GLY A 1 109 ? -8.939 6.953 -1.900 1.00 80.88 109 GLY A C 1
ATOM 849 O O . GLY A 1 109 ? -9.752 6.878 -2.823 1.00 80.88 109 GLY A O 1
ATOM 850 N N . GLN A 1 110 ? -8.211 5.897 -1.527 1.00 77.69 110 GLN A N 1
ATOM 851 C CA . GLN A 1 110 ? -8.222 4.600 -2.228 1.00 77.69 110 GLN A CA 1
ATOM 852 C C . GLN A 1 110 ? -9.569 3.860 -2.165 1.00 77.69 110 GLN A C 1
ATOM 854 O O . GLN A 1 110 ? -9.803 2.945 -2.946 1.00 77.69 110 GLN A O 1
ATOM 859 N N . HIS A 1 111 ? -10.451 4.226 -1.231 1.00 64.50 111 HIS A N 1
ATOM 860 C CA . HIS A 1 111 ? -11.753 3.575 -1.060 1.00 64.50 111 HIS A CA 1
ATOM 861 C C . HIS A 1 111 ? -12.839 4.155 -1.971 1.00 64.50 111 HIS A C 1
ATOM 863 O O . HIS A 1 111 ? -13.819 3.469 -2.251 1.00 64.50 111 HIS A O 1
ATOM 869 N N . ALA A 1 112 ? -12.667 5.397 -2.432 1.00 80.12 112 ALA A N 1
ATOM 870 C CA . ALA A 1 112 ? -13.656 6.089 -3.250 1.00 80.12 112 ALA A CA 1
ATOM 871 C C . ALA A 1 112 ? -13.221 6.245 -4.713 1.00 80.12 112 ALA A C 1
ATOM 873 O O . ALA A 1 112 ? -14.093 6.313 -5.569 1.00 80.12 112 ALA A O 1
ATOM 874 N N . ALA A 1 113 ? -11.920 6.250 -5.021 1.00 90.31 113 ALA A N 1
ATOM 875 C CA . ALA A 1 113 ? -11.428 6.267 -6.398 1.00 90.31 113 ALA A CA 1
ATOM 876 C C . ALA A 1 113 ? -10.997 4.863 -6.859 1.00 90.31 113 ALA A C 1
ATOM 878 O O . ALA A 1 113 ? -10.032 4.303 -6.333 1.00 90.31 113 ALA A O 1
ATOM 879 N N . LYS A 1 114 ? -11.696 4.301 -7.853 1.00 94.00 114 LYS A N 1
ATOM 880 C CA . LYS A 1 114 ? -11.367 3.014 -8.496 1.00 94.00 114 LYS A CA 1
ATOM 881 C C . LYS A 1 114 ? -10.990 3.226 -9.959 1.00 94.00 114 LYS A C 1
ATOM 883 O O . LYS A 1 114 ? -11.561 4.089 -10.621 1.00 94.00 114 LYS A O 1
ATOM 888 N N . PHE A 1 115 ? -10.031 2.440 -10.443 1.00 96.88 115 PHE A N 1
ATOM 889 C CA . PHE A 1 115 ? -9.463 2.551 -11.786 1.00 96.88 115 PHE A CA 1
ATOM 890 C C . PHE A 1 115 ? -9.425 1.160 -12.412 1.00 96.88 115 PHE A C 1
ATOM 892 O O . PHE A 1 115 ? -8.637 0.322 -11.975 1.00 96.88 115 PHE A O 1
ATOM 899 N N . ASP A 1 116 ? -10.236 0.942 -13.438 1.00 97.44 116 ASP A N 1
ATOM 900 C CA . ASP A 1 116 ? -10.352 -0.333 -14.140 1.00 97.44 116 ASP A CA 1
ATOM 901 C C . ASP A 1 116 ? -10.039 -0.146 -15.624 1.00 97.44 116 ASP A C 1
ATOM 903 O O . ASP A 1 116 ? -10.294 0.912 -16.199 1.00 97.44 116 ASP A O 1
ATOM 907 N N . VAL A 1 117 ? -9.463 -1.167 -16.258 1.00 97.56 117 VAL A N 1
ATOM 908 C CA . VAL A 1 117 ? -9.258 -1.181 -17.711 1.00 97.56 117 VAL A CA 1
ATOM 909 C C . VAL A 1 117 ? -9.542 -2.562 -18.252 1.00 97.56 117 VAL A C 1
ATOM 911 O O . VAL A 1 117 ? -8.962 -3.538 -17.778 1.00 97.56 117 VAL A O 1
ATOM 914 N N . GLU A 1 118 ? -10.370 -2.626 -19.284 1.00 97.44 118 GLU A N 1
ATOM 915 C CA . GLU A 1 118 ? -10.752 -3.870 -19.939 1.00 97.44 118 GLU A CA 1
ATOM 916 C C . GLU A 1 118 ? -10.551 -3.784 -21.462 1.00 97.44 118 GLU A C 1
ATOM 918 O O . GLU A 1 118 ? -10.781 -2.727 -22.054 1.00 97.44 118 GLU A O 1
ATOM 923 N N . PRO A 1 119 ? -10.087 -4.858 -22.122 1.00 97.44 119 PRO A N 1
ATOM 924 C CA . PRO A 1 119 ? -10.002 -4.904 -23.576 1.00 97.44 119 PRO A CA 1
ATOM 925 C C . PRO A 1 119 ? -11.396 -5.120 -24.190 1.00 97.44 119 PRO A C 1
ATOM 927 O O . PRO A 1 119 ? -12.103 -6.057 -23.826 1.00 97.44 119 PRO A O 1
ATOM 930 N N . VAL A 1 120 ? -11.785 -4.282 -25.152 1.00 97.25 120 VAL A N 1
ATOM 931 C CA . VAL A 1 120 ? -13.079 -4.340 -25.849 1.00 97.25 120 VAL A CA 1
ATOM 932 C C . VAL A 1 120 ? -12.850 -4.144 -27.346 1.00 97.25 120 VAL A C 1
ATOM 934 O O . VAL A 1 120 ? -12.435 -3.076 -27.782 1.00 97.25 120 VAL A O 1
ATOM 937 N N . GLY A 1 121 ? -13.107 -5.182 -28.147 1.00 94.69 121 GLY A N 1
ATOM 938 C CA . GLY A 1 121 ? -13.117 -5.071 -29.614 1.00 94.69 121 GLY A CA 1
ATOM 939 C C . GLY A 1 121 ? -11.801 -4.594 -30.246 1.00 94.69 121 GLY A C 1
ATOM 940 O O . GLY A 1 121 ? -11.835 -3.866 -31.231 1.00 94.69 121 GLY A O 1
ATOM 941 N N . GLY A 1 122 ? -10.648 -4.966 -29.679 1.00 95.94 122 GLY A N 1
ATOM 942 C CA . GLY A 1 122 ? -9.331 -4.519 -30.161 1.00 95.94 122 GLY A CA 1
ATOM 943 C C . GLY A 1 122 ? -8.891 -3.143 -29.645 1.00 95.94 122 GLY A C 1
ATOM 944 O O . GLY A 1 122 ? -7.868 -2.632 -30.086 1.00 95.94 122 GLY A O 1
ATOM 945 N N . GLN A 1 123 ? -9.638 -2.558 -28.708 1.00 98.06 123 GLN A N 1
ATOM 946 C CA . GLN A 1 123 ? -9.289 -1.334 -27.983 1.00 98.06 123 GLN A CA 1
ATOM 947 C C . GLN A 1 123 ? -9.267 -1.602 -26.472 1.00 98.06 123 GLN A C 1
ATOM 949 O O . GLN A 1 123 ? -9.682 -2.667 -26.012 1.00 98.06 123 GLN A O 1
ATOM 954 N N . PHE A 1 124 ? -8.805 -0.635 -25.686 1.00 98.06 124 PHE A N 1
ATOM 955 C CA . PHE A 1 124 ? -8.866 -0.633 -24.228 1.00 98.06 124 PHE A CA 1
ATOM 956 C C . PHE A 1 124 ? -9.895 0.387 -23.752 1.00 98.06 124 PHE A C 1
ATOM 958 O O . PHE A 1 124 ? -9.799 1.568 -24.076 1.00 98.06 124 PHE A O 1
ATOM 965 N N . LEU A 1 125 ? -10.853 -0.062 -22.947 1.00 97.94 125 LEU A N 1
ATOM 966 C CA . LEU A 1 125 ? -11.818 0.773 -22.246 1.00 97.94 125 LEU A CA 1
ATOM 967 C C . LEU A 1 125 ? -11.317 1.005 -20.820 1.00 97.94 125 LEU A C 1
ATOM 969 O O . LEU A 1 125 ? -11.327 0.091 -19.997 1.00 97.94 125 LEU A O 1
ATOM 973 N N . ALA A 1 126 ? -10.875 2.223 -20.526 1.00 98.25 126 ALA A N 1
ATOM 974 C CA . ALA A 1 126 ? -10.529 2.642 -19.175 1.00 98.25 126 ALA A CA 1
ATOM 975 C C . ALA A 1 126 ? -11.743 3.255 -18.475 1.00 98.25 126 ALA A C 1
ATOM 977 O O . ALA A 1 126 ? -12.473 4.043 -19.076 1.00 98.25 126 ALA A O 1
ATOM 978 N N . LYS A 1 127 ? -11.940 2.905 -17.203 1.00 98.19 127 LYS A N 1
ATOM 979 C CA . LYS A 1 127 ? -13.024 3.371 -16.336 1.00 98.19 127 LYS A CA 1
ATOM 980 C C . LYS A 1 127 ? -12.444 3.936 -15.041 1.00 98.19 127 LYS A C 1
ATOM 982 O O . LYS A 1 127 ? -11.662 3.268 -14.367 1.00 98.19 127 LYS A O 1
ATOM 987 N N . VAL A 1 128 ? -12.857 5.143 -14.670 1.00 97.56 128 VAL A N 1
ATOM 988 C CA . VAL A 1 128 ? -12.538 5.770 -13.380 1.00 97.56 128 VAL A CA 1
ATOM 989 C C . VAL A 1 128 ? -13.836 6.003 -12.618 1.00 97.56 128 VAL A C 1
ATOM 991 O O . VAL A 1 128 ? -14.703 6.739 -13.079 1.00 97.56 128 VAL A O 1
ATOM 994 N N . SER A 1 129 ? -13.995 5.379 -11.454 1.00 95.19 129 SER A N 1
ATOM 995 C CA . SER A 1 129 ? -15.175 5.546 -10.595 1.00 95.19 129 SER A CA 1
ATOM 996 C C . SER A 1 129 ? -14.821 6.376 -9.369 1.00 95.19 129 SER A C 1
ATOM 998 O O . SER A 1 129 ? -13.864 6.043 -8.671 1.00 95.19 129 SER A O 1
ATOM 1000 N N . LEU A 1 130 ? -15.603 7.425 -9.096 1.00 91.75 130 LEU A N 1
ATOM 1001 C CA . LEU A 1 130 ? -15.426 8.325 -7.952 1.00 91.75 130 LEU A CA 1
ATOM 1002 C C . LEU A 1 130 ? -16.663 8.274 -7.038 1.00 91.75 130 LEU A C 1
ATOM 1004 O O . LEU A 1 130 ? -17.652 8.972 -7.263 1.00 91.75 130 LEU A O 1
ATOM 1008 N N . GLY A 1 131 ? -16.618 7.434 -6.004 1.00 86.38 131 GLY A N 1
ATOM 1009 C CA . GLY A 1 131 ? -17.715 7.249 -5.052 1.00 86.38 131 GLY A CA 1
ATOM 1010 C C . GLY A 1 131 ? -18.990 6.750 -5.738 1.00 86.38 131 GLY A C 1
ATOM 1011 O O . GLY A 1 131 ? -18.999 5.668 -6.321 1.00 86.38 131 GLY A O 1
ATOM 1012 N N . HIS A 1 132 ? -20.059 7.546 -5.662 1.00 81.62 132 HIS A N 1
ATOM 1013 C CA . HIS A 1 132 ? -21.356 7.258 -6.292 1.00 81.62 132 HIS A CA 1
ATOM 1014 C C . HIS A 1 132 ? -21.539 7.910 -7.672 1.00 81.62 132 HIS A C 1
ATOM 1016 O O . HIS A 1 132 ? -22.619 7.808 -8.253 1.00 81.62 132 HIS A O 1
ATOM 1022 N N . LEU A 1 133 ? -20.527 8.609 -8.193 1.00 85.81 133 LEU A N 1
ATOM 1023 C CA . LEU A 1 133 ? -20.622 9.217 -9.516 1.00 85.81 133 LEU A CA 1
ATOM 1024 C C . LEU A 1 133 ? -20.611 8.139 -10.612 1.00 85.81 133 LEU A C 1
ATOM 1026 O O . LEU A 1 133 ? -19.929 7.118 -10.456 1.00 85.81 133 LEU A O 1
ATOM 1030 N N . PRO A 1 134 ? -21.322 8.363 -11.735 1.00 94.00 134 PRO A N 1
ATOM 1031 C CA . PRO A 1 134 ? -21.173 7.530 -12.919 1.00 94.00 134 PRO A CA 1
ATOM 1032 C C . PRO A 1 134 ? -19.693 7.408 -13.319 1.00 94.00 134 PRO A C 1
ATOM 1034 O O . PRO A 1 134 ? -18.949 8.385 -13.194 1.00 94.00 134 PRO A O 1
ATOM 1037 N N . PRO A 1 135 ? -19.241 6.229 -13.777 1.00 95.12 135 PRO A N 1
ATOM 1038 C CA . PRO A 1 135 ? -17.847 6.031 -14.146 1.00 95.12 135 PRO A CA 1
ATOM 1039 C C . PRO A 1 135 ? -17.466 6.902 -15.349 1.00 95.12 135 PRO A C 1
ATOM 1041 O O . PRO A 1 135 ? -18.185 6.949 -16.346 1.00 95.12 135 PRO A O 1
ATOM 1044 N N . PHE A 1 136 ? -16.300 7.540 -15.273 1.00 97.00 136 PHE A N 1
ATOM 1045 C CA . PHE A 1 136 ? -15.683 8.251 -16.389 1.00 97.00 136 PHE A CA 1
ATOM 1046 C C . PHE A 1 136 ? -14.990 7.236 -17.283 1.00 97.00 136 PHE A C 1
ATOM 1048 O O . PHE A 1 136 ? -14.125 6.493 -16.816 1.00 97.00 136 PHE A O 1
ATOM 1055 N N . THR A 1 137 ? -15.388 7.174 -18.551 1.00 97.75 137 THR A N 1
ATOM 1056 C CA . THR A 1 137 ? -14.912 6.139 -19.467 1.00 97.75 137 THR A CA 1
ATOM 1057 C C . THR A 1 137 ? -14.251 6.723 -20.702 1.00 97.75 137 THR A C 1
ATOM 1059 O O . THR A 1 137 ? -14.845 7.572 -21.364 1.00 97.75 137 THR A O 1
ATOM 1062 N N . CYS A 1 138 ? -13.078 6.209 -21.066 1.00 97.69 138 CYS A N 1
ATOM 1063 C CA . CYS A 1 138 ? -12.413 6.521 -22.331 1.00 97.69 138 CYS A CA 1
ATOM 1064 C C . CYS A 1 138 ? -11.959 5.239 -23.029 1.00 97.69 138 CYS A C 1
ATOM 1066 O O . CYS A 1 138 ? -11.588 4.266 -22.372 1.00 97.69 138 CYS A O 1
ATOM 1068 N N . THR A 1 139 ? -11.985 5.252 -24.361 1.00 97.56 139 THR A N 1
ATOM 1069 C CA . THR A 1 139 ? -11.484 4.158 -25.200 1.00 97.56 139 THR A CA 1
ATOM 1070 C C . THR A 1 139 ? -10.277 4.627 -25.993 1.00 97.56 139 THR A C 1
ATOM 1072 O O . THR A 1 139 ? -10.255 5.760 -26.467 1.00 97.56 139 THR A O 1
ATOM 1075 N N . ASP A 1 140 ? -9.264 3.773 -26.104 1.00 98.06 140 ASP A N 1
ATOM 1076 C CA . ASP A 1 140 ? -8.097 4.017 -26.953 1.00 98.06 140 ASP A CA 1
ATOM 1077 C C . ASP A 1 140 ? -7.478 2.687 -27.406 1.00 98.06 140 ASP A C 1
ATOM 1079 O O . ASP A 1 140 ? -7.687 1.644 -26.784 1.00 98.06 140 ASP A O 1
ATOM 1083 N N . VAL A 1 141 ? -6.703 2.713 -28.487 1.00 97.31 141 VAL A N 1
ATOM 1084 C CA . VAL A 1 141 ? -5.889 1.572 -28.926 1.00 97.31 141 VAL A CA 1
ATOM 1085 C C . VAL A 1 141 ? -4.714 1.314 -27.980 1.00 97.31 141 VAL A C 1
ATOM 1087 O O . VAL A 1 141 ? -4.291 0.168 -27.834 1.00 97.31 141 VAL A O 1
ATOM 1090 N N . ASP A 1 142 ? -4.210 2.349 -27.302 1.00 97.38 142 ASP A N 1
ATOM 1091 C CA . ASP A 1 142 ? -3.178 2.238 -26.276 1.00 97.38 142 ASP A CA 1
ATOM 1092 C C . ASP A 1 142 ? -3.781 2.253 -24.864 1.00 97.38 142 ASP A C 1
ATOM 1094 O O . ASP A 1 142 ? -4.494 3.171 -24.455 1.00 97.38 142 ASP A O 1
ATOM 1098 N N . LYS A 1 143 ? -3.425 1.243 -24.066 1.00 96.44 143 LYS A N 1
ATOM 1099 C CA . LYS A 1 143 ? -3.899 1.090 -22.684 1.00 96.44 143 LYS A CA 1
ATOM 1100 C C . LYS A 1 143 ? -3.572 2.312 -21.822 1.00 96.44 143 LYS A C 1
ATOM 1102 O O . LYS A 1 143 ? -4.392 2.719 -20.997 1.00 96.44 143 LYS A O 1
ATOM 1107 N N . THR A 1 144 ? -2.381 2.883 -21.993 1.00 95.31 144 THR A N 1
ATOM 1108 C CA . THR A 1 144 ? -1.905 4.011 -21.179 1.00 95.31 144 THR A CA 1
ATOM 1109 C C . THR A 1 144 ? -2.624 5.301 -21.565 1.00 95.31 144 THR A C 1
ATOM 1111 O O . THR A 1 144 ? -2.998 6.089 -20.696 1.00 95.31 144 THR A O 1
ATOM 1114 N N . ALA A 1 145 ? -2.864 5.510 -22.860 1.00 95.81 145 ALA A N 1
ATOM 1115 C CA . ALA A 1 145 ? -3.660 6.612 -23.376 1.00 95.81 145 ALA A CA 1
ATOM 1116 C C . ALA A 1 145 ? -5.111 6.546 -22.881 1.00 95.81 145 ALA A C 1
ATOM 1118 O O . ALA A 1 145 ? -5.583 7.539 -22.326 1.00 95.81 145 ALA A O 1
ATOM 1119 N N . ALA A 1 146 ? -5.767 5.380 -22.963 1.00 97.06 146 ALA A N 1
ATOM 1120 C CA . ALA A 1 146 ? -7.122 5.187 -22.443 1.00 97.06 146 ALA A CA 1
ATOM 1121 C C . ALA A 1 146 ? -7.214 5.552 -20.951 1.00 97.06 146 ALA A C 1
ATOM 1123 O O . ALA A 1 146 ? -8.081 6.333 -20.556 1.00 97.06 146 ALA A O 1
ATOM 1124 N N . GLN A 1 147 ? -6.282 5.041 -20.131 1.00 97.19 147 GLN A N 1
ATOM 1125 C CA . GLN A 1 147 ? -6.210 5.343 -18.694 1.00 97.19 147 GLN A CA 1
ATOM 1126 C C . GLN A 1 147 ? -6.059 6.836 -18.432 1.00 97.19 147 GLN A C 1
ATOM 1128 O O . GLN A 1 147 ? -6.870 7.429 -17.726 1.00 97.19 147 GLN A O 1
ATOM 1133 N N . ARG A 1 148 ? -5.044 7.451 -19.038 1.00 96.25 148 ARG A N 1
ATOM 1134 C CA . ARG A 1 148 ? -4.731 8.865 -18.842 1.00 96.25 148 ARG A CA 1
ATOM 1135 C C . ARG A 1 148 ? -5.887 9.769 -19.266 1.00 96.25 148 ARG A C 1
ATOM 1137 O O . ARG A 1 148 ? -6.148 10.750 -18.581 1.00 96.25 148 ARG A O 1
ATOM 1144 N N . MET A 1 149 ? -6.588 9.451 -20.355 1.00 96.62 149 MET A N 1
ATOM 1145 C CA . MET A 1 149 ? -7.758 10.223 -20.786 1.00 96.62 149 MET A CA 1
ATOM 1146 C C . MET A 1 149 ? -8.917 10.099 -19.794 1.00 96.62 149 MET A C 1
ATOM 1148 O O . MET A 1 149 ? -9.496 11.116 -19.421 1.00 96.62 149 MET A O 1
ATOM 1152 N N . ALA A 1 150 ? -9.210 8.891 -19.302 1.00 97.44 150 ALA A N 1
ATOM 1153 C CA . ALA A 1 150 ? -10.263 8.692 -18.305 1.00 97.44 150 ALA A CA 1
ATOM 1154 C C . ALA A 1 150 ? -9.939 9.406 -16.976 1.00 97.44 150 ALA A C 1
ATOM 1156 O O . ALA A 1 150 ? -10.814 10.013 -16.360 1.00 97.44 150 ALA A O 1
ATOM 1157 N N . GLU A 1 151 ? -8.669 9.389 -16.557 1.00 96.88 151 GLU A N 1
ATOM 1158 C CA . GLU A 1 151 ? -8.173 10.111 -15.378 1.00 96.88 151 GLU A CA 1
ATOM 1159 C C . GLU A 1 151 ? -8.264 11.635 -15.551 1.00 96.88 151 GLU A C 1
ATOM 1161 O O . GLU A 1 151 ? -8.706 12.340 -14.642 1.00 96.88 151 GLU A O 1
ATOM 1166 N N . GLN A 1 152 ? -7.879 12.152 -16.720 1.00 96.19 152 GLN A N 1
ATOM 1167 C CA . GLN A 1 152 ? -7.974 13.578 -17.034 1.00 96.19 152 GLN A CA 1
ATOM 1168 C C . GLN A 1 152 ? -9.422 14.056 -17.107 1.00 96.19 152 GLN A C 1
ATOM 1170 O O . GLN A 1 152 ? -9.717 15.148 -16.626 1.00 96.19 152 GLN A O 1
ATOM 1175 N N . GLU A 1 153 ? -10.330 13.251 -17.658 1.00 96.50 153 GLU A N 1
ATOM 1176 C CA . GLU A 1 153 ? -11.748 13.598 -17.733 1.00 96.50 153 GLU A CA 1
ATOM 1177 C C . GLU A 1 153 ? -12.391 13.617 -16.339 1.00 96.50 153 GLU A C 1
ATOM 1179 O O . GLU A 1 153 ? -13.094 14.567 -15.990 1.00 96.50 153 GLU A O 1
ATOM 1184 N N . ALA A 1 154 ? -12.052 12.644 -15.488 1.00 95.50 154 ALA A N 1
ATOM 1185 C CA . ALA A 1 154 ? -12.452 12.644 -14.084 1.00 95.50 154 ALA A CA 1
ATOM 1186 C C . ALA A 1 154 ? -11.926 13.888 -13.339 1.00 95.50 154 ALA A C 1
ATOM 1188 O O . ALA A 1 154 ? -12.681 14.561 -12.635 1.00 95.50 154 ALA A O 1
ATOM 1189 N N . MET A 1 155 ? -10.656 14.261 -13.533 1.00 94.50 155 MET A N 1
ATOM 1190 C CA . MET A 1 155 ? -10.089 15.478 -12.935 1.00 94.50 155 MET A CA 1
ATOM 1191 C C . MET A 1 155 ? -10.700 16.764 -13.493 1.00 94.50 155 MET A C 1
ATOM 1193 O O . MET A 1 155 ? -10.927 17.712 -12.740 1.00 94.50 155 MET A O 1
ATOM 1197 N N . ARG A 1 156 ? -10.999 16.823 -14.795 1.00 94.69 156 ARG A N 1
ATOM 1198 C CA . ARG A 1 156 ? -11.706 17.955 -15.405 1.00 94.69 156 ARG A CA 1
ATOM 1199 C C . ARG A 1 156 ? -13.081 18.115 -14.772 1.00 94.69 156 ARG A C 1
ATOM 1201 O O . ARG A 1 156 ? -13.438 19.236 -14.423 1.00 94.69 156 ARG A O 1
ATOM 1208 N N . PHE A 1 157 ? -13.818 17.023 -14.572 1.00 93.69 157 PHE A N 1
ATOM 1209 C CA . PHE A 1 157 ? -15.111 17.059 -13.896 1.00 93.69 157 PHE A CA 1
ATOM 1210 C C . PHE A 1 157 ? -14.991 17.629 -12.477 1.00 93.69 157 PHE A C 1
ATOM 1212 O O . PHE A 1 157 ? -15.737 18.543 -12.125 1.00 93.69 157 PHE A O 1
ATOM 1219 N N . VAL A 1 158 ? -14.018 17.156 -11.691 1.00 89.62 158 VAL A N 1
ATOM 1220 C CA . VAL A 1 158 ? -13.746 17.656 -10.330 1.00 89.62 158 VAL A CA 1
ATOM 1221 C C . VAL A 1 158 ? -13.385 19.145 -10.339 1.00 89.62 158 VAL A C 1
ATOM 1223 O O . VAL A 1 158 ? -13.869 19.906 -9.505 1.00 89.62 158 VAL A O 1
ATOM 1226 N N . ASN A 1 159 ? -12.577 19.580 -11.308 1.00 88.81 159 ASN A N 1
ATOM 1227 C CA . ASN A 1 159 ? -12.155 20.972 -11.455 1.00 88.81 159 ASN A CA 1
ATOM 1228 C C . ASN A 1 159 ? -13.258 21.906 -11.969 1.00 88.81 159 ASN A C 1
ATOM 1230 O O . ASN A 1 159 ? -13.249 23.092 -11.646 1.00 88.81 159 ASN A O 1
ATOM 1234 N N . LEU A 1 160 ? -14.185 21.399 -12.781 1.00 91.00 160 LEU A N 1
ATOM 1235 C CA . LEU A 1 160 ? -15.345 22.155 -13.249 1.00 91.00 160 LEU A CA 1
ATOM 1236 C C . LEU A 1 16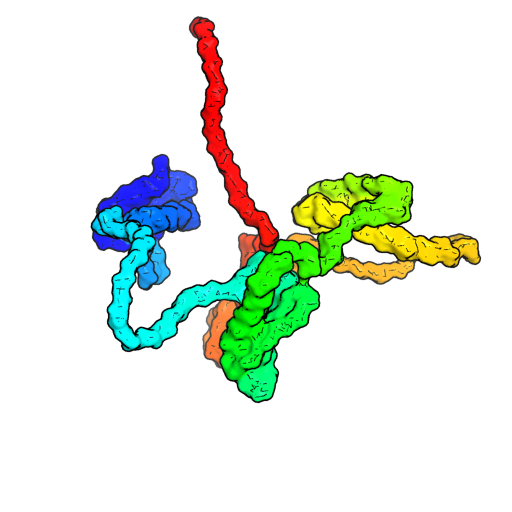0 ? -16.366 22.330 -12.122 1.00 91.00 160 LEU A C 1
ATOM 1238 O O . LEU A 1 160 ? -17.003 23.370 -12.010 1.00 91.00 160 LEU A O 1
ATOM 1242 N N . HIS A 1 161 ? -16.458 21.336 -11.242 1.00 85.62 161 HIS A N 1
ATOM 1243 C CA . HIS A 1 161 ? -17.324 21.341 -10.073 1.00 85.62 161 HIS A CA 1
ATOM 1244 C C . HIS A 1 161 ? -16.548 21.711 -8.803 1.00 85.62 161 HIS A C 1
ATOM 1246 O O . HIS A 1 161 ? -16.726 21.098 -7.751 1.00 85.62 161 HIS A O 1
ATOM 1252 N N . LYS A 1 162 ? -15.688 22.734 -8.869 1.00 70.38 162 LYS A N 1
ATOM 1253 C CA . LYS A 1 162 ? -14.995 23.256 -7.677 1.00 70.38 162 LYS A CA 1
ATOM 1254 C C . LYS A 1 162 ? -15.965 23.779 -6.613 1.00 70.38 162 LYS A C 1
ATOM 1256 O O . LYS A 1 162 ? -15.664 23.706 -5.432 1.00 70.38 162 LYS A O 1
ATOM 1261 N N . ASP A 1 163 ? -17.182 24.168 -6.980 1.00 55.50 163 ASP A N 1
ATOM 1262 C CA . ASP A 1 163 ? -18.217 24.526 -5.998 1.00 55.50 163 ASP A CA 1
ATOM 1263 C C . ASP A 1 163 ? -18.829 23.297 -5.285 1.00 55.50 163 ASP A C 1
ATOM 1265 O O . ASP A 1 163 ? -19.423 23.423 -4.214 1.00 55.50 163 ASP A O 1
ATOM 1269 N N . LEU A 1 164 ? -18.589 22.074 -5.789 1.00 52.75 164 LEU A N 1
ATOM 1270 C CA . LEU A 1 164 ? -18.802 20.820 -5.046 1.00 52.75 164 LEU A CA 1
ATOM 1271 C C . LEU A 1 164 ? -17.688 20.539 -4.009 1.00 52.75 164 LEU A C 1
ATOM 1273 O O . LEU A 1 164 ? -17.666 19.460 -3.412 1.00 52.75 164 LEU A O 1
ATOM 1277 N N . HIS A 1 165 ? -16.779 21.486 -3.732 1.00 44.59 165 HIS A N 1
ATOM 1278 C CA . HIS A 1 165 ? -15.749 21.381 -2.682 1.00 44.59 165 HIS A CA 1
ATOM 1279 C C . HIS A 1 165 ? -16.290 21.215 -1.255 1.00 44.59 165 HIS A C 1
ATOM 1281 O O . HIS A 1 165 ? -15.520 20.925 -0.338 1.00 44.59 165 HIS A O 1
ATOM 1287 N N . SER A 1 166 ? -17.610 21.238 -1.046 1.00 50.50 166 SER A N 1
ATOM 1288 C CA . SER A 1 166 ? -18.180 20.440 0.041 1.00 50.50 166 SER A CA 1
ATOM 1289 C C . SER A 1 166 ? -18.159 18.953 -0.354 1.00 50.50 166 SER A C 1
ATOM 1291 O O . SER A 1 166 ? -19.185 18.301 -0.533 1.00 50.50 166 SER A O 1
ATOM 1293 N N . HIS A 1 167 ? -16.962 18.355 -0.411 1.00 50.81 167 HIS A N 1
ATOM 1294 C CA . HIS A 1 167 ? -16.713 16.913 -0.625 1.00 50.81 167 HIS A CA 1
ATOM 1295 C C . HIS A 1 167 ? -17.374 15.991 0.428 1.00 50.81 167 HIS A C 1
ATOM 1297 O O . HIS A 1 167 ? -17.130 14.790 0.500 1.00 50.81 167 HIS A O 1
ATOM 1303 N N . GLN A 1 168 ? -18.240 16.562 1.256 1.00 49.69 168 GLN A N 1
ATOM 1304 C CA . GLN A 1 168 ? -19.084 15.942 2.251 1.00 49.69 168 GLN A CA 1
ATOM 1305 C C . GLN A 1 168 ? -20.135 15.000 1.653 1.00 49.69 168 GLN A C 1
ATOM 1307 O O . GLN A 1 168 ? -20.484 14.026 2.311 1.00 49.69 168 GLN A O 1
ATOM 1312 N N . HIS A 1 169 ? -20.617 15.268 0.435 1.00 48.47 169 HIS A N 1
ATOM 1313 C CA . HIS A 1 169 ? -21.720 14.518 -0.182 1.00 48.47 169 HIS A CA 1
ATOM 1314 C C . HIS A 1 169 ? -21.274 13.386 -1.125 1.00 48.47 169 HIS A C 1
ATOM 1316 O O . HIS A 1 169 ? -22.081 12.527 -1.462 1.00 48.47 169 HIS A O 1
ATOM 1322 N N . LEU A 1 170 ? -20.005 13.382 -1.552 1.00 49.75 170 LEU A N 1
ATOM 1323 C CA . LEU A 1 170 ? -19.444 12.375 -2.472 1.00 49.75 170 LEU A CA 1
ATOM 1324 C C . LEU A 1 170 ? -18.778 11.197 -1.740 1.00 49.75 170 LEU A C 1
ATOM 1326 O O . LEU A 1 170 ? -18.537 10.150 -2.337 1.00 49.75 170 LEU A O 1
ATOM 1330 N N . ILE A 1 171 ? -18.509 11.360 -0.443 1.00 49.22 171 ILE A N 1
ATOM 1331 C CA . ILE A 1 171 ? -18.234 10.257 0.479 1.00 49.22 171 ILE A CA 1
ATOM 1332 C C . ILE A 1 171 ? -19.594 9.632 0.810 1.00 49.22 171 ILE A C 1
ATOM 1334 O O . ILE A 1 171 ? -20.504 10.398 1.140 1.00 49.22 171 ILE A O 1
ATOM 1338 N N . PRO A 1 172 ? -19.756 8.295 0.753 1.00 44.84 172 PRO A N 1
ATOM 1339 C CA . PRO A 1 172 ? -20.999 7.643 1.148 1.00 44.84 172 PRO A CA 1
ATOM 1340 C C . PRO A 1 172 ? -21.529 8.241 2.455 1.00 44.84 172 PRO A C 1
ATOM 1342 O O . PRO A 1 172 ? -20.813 8.274 3.461 1.00 44.84 172 PRO A O 1
ATOM 1345 N N . GLN A 1 173 ? -22.766 8.752 2.437 1.00 44.50 173 GLN A N 1
ATOM 1346 C CA . GLN A 1 173 ? -23.429 9.376 3.597 1.00 44.50 173 GLN A CA 1
ATOM 1347 C C . GLN A 1 173 ? -23.435 8.463 4.836 1.00 44.50 173 GLN A C 1
ATOM 1349 O O . GLN A 1 173 ? -23.508 8.945 5.965 1.00 44.50 173 GLN A O 1
ATOM 1354 N N . GLU A 1 174 ? -23.252 7.162 4.622 1.00 50.31 174 GLU A N 1
ATOM 1355 C CA . GLU A 1 174 ? -23.049 6.124 5.630 1.00 50.31 174 GLU A CA 1
ATOM 1356 C C . GLU A 1 174 ? -21.904 6.424 6.619 1.00 50.31 174 GLU A C 1
ATOM 1358 O O . GLU A 1 174 ? -21.944 5.956 7.754 1.00 50.31 174 GLU A O 1
ATOM 1363 N N . LEU A 1 175 ? -20.920 7.252 6.241 1.00 47.12 175 LEU A N 1
ATOM 1364 C CA . LEU A 1 175 ? -19.810 7.692 7.104 1.00 47.12 175 LEU A CA 1
ATOM 1365 C C . LEU A 1 175 ? -20.101 8.973 7.911 1.00 47.12 175 LEU A C 1
ATOM 1367 O O . LEU A 1 175 ? -19.248 9.420 8.678 1.00 47.12 175 LEU A O 1
ATOM 1371 N N . ARG A 1 176 ? -21.282 9.582 7.737 1.00 49.84 176 ARG A N 1
ATOM 1372 C CA . ARG A 1 176 ? -21.695 10.853 8.369 1.00 49.84 176 ARG A CA 1
ATOM 1373 C C . ARG A 1 176 ? -23.002 10.765 9.142 1.00 49.84 176 ARG A C 1
ATOM 1375 O O . ARG A 1 176 ? -23.528 11.791 9.569 1.00 49.84 176 ARG A O 1
ATOM 1382 N N . HIS A 1 177 ? -23.547 9.572 9.331 1.00 61.47 177 HIS A N 1
ATOM 1383 C CA . HIS A 1 177 ? -24.617 9.418 10.297 1.00 61.47 177 HIS A CA 1
ATOM 1384 C C . HIS A 1 177 ? -24.019 9.575 11.689 1.00 61.47 177 HIS A C 1
ATOM 1386 O O . HIS A 1 177 ? -23.155 8.804 12.095 1.00 61.47 177 HIS A O 1
ATOM 1392 N N . ASP A 1 178 ? -24.464 10.600 12.411 1.00 84.81 178 ASP A N 1
ATOM 1393 C CA . ASP A 1 178 ? -24.217 10.690 13.840 1.00 84.81 178 ASP A CA 1
ATOM 1394 C C . ASP A 1 178 ? -25.047 9.603 14.538 1.00 84.81 178 ASP A C 1
ATOM 1396 O O . ASP A 1 178 ? -26.154 9.841 15.031 1.00 84.81 178 ASP A O 1
ATOM 1400 N N . PHE A 1 179 ? -24.536 8.368 14.504 1.00 90.69 179 PHE A N 1
ATOM 1401 C CA . PHE A 1 179 ? -25.207 7.202 15.066 1.00 90.69 179 PHE A CA 1
ATOM 1402 C C . PHE A 1 179 ? -25.445 7.380 16.564 1.00 90.69 179 PHE A C 1
ATOM 1404 O O . PHE A 1 179 ? -26.397 6.816 17.092 1.00 90.69 179 PHE A O 1
ATOM 1411 N N . LYS A 1 180 ? -24.651 8.219 17.241 1.00 91.81 180 LYS A N 1
ATOM 1412 C CA . LYS A 1 180 ? -24.851 8.562 18.652 1.00 91.81 180 LYS A CA 1
ATOM 1413 C C . LYS A 1 180 ? -26.145 9.334 18.873 1.00 91.81 180 LYS A C 1
ATOM 1415 O O . LYS A 1 180 ? -26.932 8.950 19.736 1.00 91.81 180 LYS A O 1
ATOM 1420 N N . SER A 1 181 ? -26.389 10.372 18.071 1.00 90.62 181 SER A N 1
ATOM 1421 C CA . SER A 1 181 ? -27.634 11.145 18.133 1.00 90.62 181 SER A CA 1
ATOM 1422 C C . SER A 1 181 ? -28.847 10.283 17.781 1.00 90.62 181 SER A C 1
ATOM 1424 O O . SER A 1 181 ? -29.861 10.329 18.476 1.00 90.62 181 SER A O 1
ATOM 1426 N N . GLN A 1 182 ? -28.738 9.437 16.751 1.00 93.62 182 GLN A N 1
ATOM 1427 C CA . GLN A 1 182 ? -29.826 8.525 16.372 1.00 93.62 182 GLN A CA 1
ATOM 1428 C C . GLN A 1 182 ? -30.107 7.478 17.456 1.00 93.62 182 GLN A C 1
ATOM 1430 O O . GLN A 1 182 ? -31.265 7.198 17.761 1.00 93.62 182 GLN A O 1
ATOM 1435 N N . LEU A 1 183 ? -29.059 6.928 18.072 1.00 94.81 183 LEU A N 1
ATOM 1436 C CA . LEU A 1 183 ? -29.175 5.981 19.175 1.00 94.81 183 LEU A CA 1
ATOM 1437 C C . LEU A 1 183 ? -29.851 6.617 20.389 1.00 94.81 183 LEU A C 1
ATOM 1439 O O . LEU A 1 183 ? -30.771 6.022 20.941 1.00 94.81 183 LEU A O 1
ATOM 1443 N N . GLN A 1 184 ? -29.458 7.837 20.761 1.00 94.62 184 GLN A N 1
ATOM 1444 C CA . GLN A 1 184 ? -30.090 8.582 21.850 1.00 94.62 184 GLN A CA 1
ATOM 1445 C C . GLN A 1 184 ? -31.582 8.827 21.577 1.00 94.62 184 GLN A C 1
ATOM 1447 O O . GLN A 1 184 ? -32.412 8.597 22.456 1.00 94.62 184 GLN A O 1
ATOM 1452 N N . GLN A 1 185 ? -31.931 9.245 20.354 1.00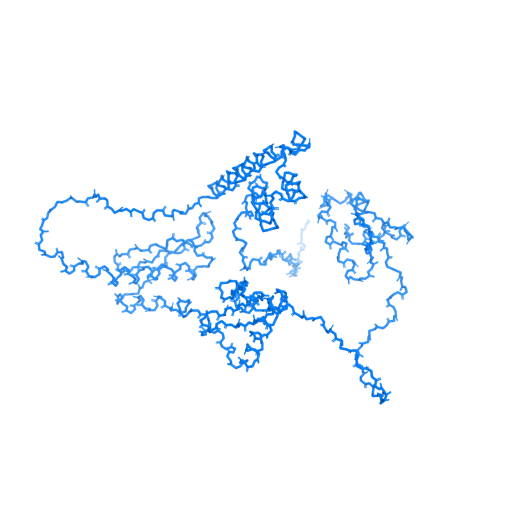 94.31 185 GLN A N 1
ATOM 1453 C CA . GLN A 1 185 ? -33.326 9.440 19.946 1.00 94.31 185 GLN A CA 1
ATOM 1454 C C . GLN A 1 185 ? -34.127 8.134 19.975 1.00 94.31 185 GLN A C 1
ATOM 1456 O O . GLN A 1 185 ? -35.275 8.127 20.404 1.00 94.31 185 GLN A O 1
ATOM 1461 N N . LYS A 1 186 ? -33.539 7.018 19.528 1.00 94.44 186 LYS A N 1
ATOM 1462 C CA . LYS A 1 186 ? -34.232 5.724 19.451 1.00 94.44 186 LYS A CA 1
ATOM 1463 C C . LYS A 1 186 ? -34.404 5.063 20.818 1.00 94.44 186 LYS A C 1
ATOM 1465 O O . LYS A 1 186 ? -35.421 4.416 21.053 1.00 94.44 186 LYS A O 1
ATOM 1470 N N . ALA A 1 187 ? -33.414 5.201 21.694 1.00 92.44 187 ALA A N 1
ATOM 1471 C CA . ALA A 1 187 ? -33.397 4.568 23.005 1.00 92.44 187 ALA A CA 1
ATOM 1472 C C . ALA A 1 187 ? -34.174 5.341 24.079 1.00 92.44 187 ALA A C 1
ATOM 1474 O O . ALA A 1 187 ? -34.466 4.774 25.129 1.00 92.44 187 ALA A O 1
ATOM 1475 N N . ASN A 1 188 ? -34.484 6.625 23.851 1.00 93.94 188 ASN A N 1
ATOM 1476 C CA . ASN A 1 188 ? -35.034 7.540 24.863 1.00 93.94 188 ASN A CA 1
ATOM 1477 C C . ASN A 1 188 ? -34.190 7.621 26.155 1.00 93.94 188 ASN A C 1
ATOM 1479 O O . ASN A 1 188 ? -34.680 8.029 27.206 1.00 93.94 188 ASN A O 1
ATOM 1483 N N . THR A 1 189 ? -32.910 7.253 26.084 1.00 92.75 189 THR A N 1
ATOM 1484 C CA . THR A 1 189 ? -31.945 7.303 27.188 1.00 92.75 189 THR A CA 1
ATOM 1485 C C . THR A 1 189 ? -30.611 7.807 26.662 1.00 92.75 189 THR A C 1
ATOM 1487 O O . THR A 1 189 ? -30.255 7.515 25.519 1.00 92.75 189 THR A O 1
ATOM 1490 N N . LEU A 1 190 ? -29.857 8.536 27.486 1.00 95.06 190 LEU A N 1
ATOM 1491 C CA . LEU A 1 190 ? -28.525 9.006 27.113 1.00 95.06 190 LEU A CA 1
ATOM 1492 C C . LEU A 1 190 ? -27.538 7.819 27.112 1.00 95.06 190 LEU A C 1
ATOM 1494 O O . LEU A 1 190 ? -27.323 7.240 28.177 1.00 95.06 190 LEU A O 1
ATOM 1498 N N . PRO A 1 191 ? -26.951 7.439 25.961 1.00 97.19 191 PRO A N 1
ATOM 1499 C CA . PRO A 1 191 ? -25.983 6.349 25.909 1.00 97.19 191 PRO A CA 1
ATOM 1500 C C . PRO A 1 191 ? -24.669 6.746 26.594 1.00 97.19 191 PRO A C 1
ATOM 1502 O O . PRO A 1 191 ? -24.179 7.862 26.403 1.00 97.19 191 PRO A O 1
ATOM 1505 N N . THR A 1 192 ? -24.068 5.825 27.347 1.00 97.69 192 THR A N 1
ATOM 1506 C CA . THR A 1 192 ? -22.734 6.001 27.946 1.00 97.69 192 THR A CA 1
ATOM 1507 C C . THR A 1 192 ? -21.708 5.158 27.204 1.00 97.69 192 THR A C 1
ATOM 1509 O O . THR A 1 192 ? -22.001 4.028 26.826 1.00 97.69 192 THR A O 1
ATOM 1512 N N . TYR A 1 193 ? -20.510 5.699 26.987 1.00 97.44 193 TYR A N 1
ATOM 1513 C CA . TYR A 1 193 ? -19.441 5.023 26.251 1.00 97.44 193 TYR A CA 1
ATOM 1514 C C . TYR A 1 193 ? -18.245 4.785 27.169 1.00 97.44 193 TYR A C 1
ATOM 1516 O O . TYR A 1 193 ? -17.744 5.732 27.776 1.00 97.44 193 TYR A O 1
ATOM 1524 N N . ASP A 1 194 ? -17.769 3.545 27.219 1.00 98.00 194 ASP A N 1
ATOM 1525 C CA . ASP A 1 194 ? -16.455 3.196 27.752 1.00 98.00 194 ASP A CA 1
ATOM 1526 C C . ASP A 1 194 ? -15.537 2.815 26.591 1.00 98.00 194 ASP A C 1
ATOM 1528 O O . ASP A 1 194 ? -15.807 1.864 25.857 1.00 98.00 194 ASP A O 1
ATOM 1532 N N . THR A 1 195 ? -14.470 3.589 26.390 1.00 97.88 195 THR A N 1
ATOM 1533 C CA . THR A 1 195 ? -13.608 3.480 25.205 1.00 97.88 195 THR A CA 1
ATOM 1534 C C . THR A 1 195 ? -12.142 3.264 25.604 1.00 97.88 195 THR A C 1
ATOM 1536 O O . THR A 1 195 ? -11.306 4.166 25.410 1.00 97.88 195 THR A O 1
ATOM 1539 N N . PRO A 1 196 ? -11.798 2.099 26.189 1.00 96.44 196 PRO A N 1
ATOM 1540 C CA . PRO A 1 196 ? -10.424 1.769 26.531 1.00 96.44 196 PRO A CA 1
ATOM 1541 C C . PRO A 1 196 ? -9.552 1.607 25.281 1.00 96.44 196 PRO A C 1
ATOM 1543 O O . PRO A 1 196 ? -10.003 1.245 24.187 1.00 96.44 196 PRO A O 1
ATOM 1546 N N . GLN A 1 197 ? -8.258 1.871 25.454 1.00 92.88 197 GLN A N 1
ATOM 1547 C CA . GLN A 1 197 ? -7.264 1.523 24.448 1.00 92.88 197 GLN A CA 1
ATOM 1548 C C . GLN A 1 197 ? -7.136 -0.003 24.393 1.00 92.88 197 GLN A C 1
ATOM 1550 O O . GLN A 1 197 ? -7.029 -0.658 25.427 1.00 92.88 197 GLN A O 1
ATOM 1555 N N . SER A 1 198 ? -7.186 -0.571 23.191 1.00 90.19 198 SER A N 1
ATOM 1556 C CA . SER A 1 198 ? -7.050 -2.017 23.013 1.00 90.19 198 SER A CA 1
ATOM 1557 C C . SER A 1 198 ? -5.592 -2.449 23.165 1.00 90.19 198 SER A C 1
ATOM 1559 O O . SER A 1 198 ? -4.686 -1.738 22.727 1.00 90.19 198 SER A O 1
ATOM 1561 N N . GLU A 1 199 ? -5.373 -3.651 23.704 1.00 78.00 199 GLU A N 1
ATOM 1562 C CA . GLU A 1 199 ? -4.059 -4.311 23.752 1.00 78.00 199 GLU A CA 1
ATOM 1563 C C . GLU A 1 199 ? -3.437 -4.495 22.356 1.00 78.00 199 GLU A C 1
ATOM 1565 O O . GLU A 1 199 ? -2.218 -4.500 22.218 1.00 78.00 199 GLU A O 1
ATOM 1570 N N . TYR A 1 200 ? -4.268 -4.568 21.310 1.00 68.44 200 TYR A N 1
ATOM 1571 C CA . TYR A 1 200 ? -3.855 -4.754 19.913 1.00 68.44 200 TYR A CA 1
ATOM 1572 C C . TYR A 1 200 ? -3.717 -3.433 19.133 1.00 68.44 200 TYR A C 1
ATOM 1574 O O . TYR A 1 200 ? -3.617 -3.430 17.908 1.00 68.44 200 TYR A O 1
ATOM 1582 N N . GLY A 1 201 ? -3.733 -2.294 19.833 1.00 69.88 201 GLY A N 1
ATOM 1583 C CA . GLY A 1 201 ? -3.724 -0.965 19.226 1.00 69.88 201 GLY A CA 1
ATOM 1584 C C . GLY A 1 201 ? -5.118 -0.457 18.837 1.00 69.88 201 GLY A C 1
ATOM 1585 O O . GLY A 1 201 ? -6.065 -1.211 18.618 1.00 69.88 201 GLY A O 1
ATOM 1586 N N . GLY A 1 202 ? -5.260 0.870 18.775 1.00 89.06 202 GLY A N 1
ATOM 1587 C CA . GLY A 1 202 ? -6.553 1.531 18.566 1.00 89.06 202 GLY A CA 1
ATOM 1588 C C . GLY A 1 202 ? -7.445 1.531 19.814 1.00 89.06 202 GLY A C 1
ATOM 1589 O O . GLY A 1 202 ? -6.971 1.401 20.943 1.00 89.06 202 GLY A O 1
ATOM 1590 N N . PHE A 1 203 ? -8.748 1.711 19.609 1.00 93.19 203 PHE A N 1
ATOM 1591 C CA . PHE A 1 203 ? -9.746 1.874 20.666 1.00 93.19 203 PHE A CA 1
ATOM 1592 C C . PHE A 1 203 ? -10.911 0.921 20.452 1.00 93.19 203 PHE A C 1
ATOM 1594 O O . PHE A 1 203 ? -11.446 0.852 19.351 1.00 93.19 203 PHE A O 1
ATOM 1601 N N . ILE A 1 204 ? -11.340 0.220 21.494 1.00 93.62 204 ILE A N 1
ATOM 1602 C CA . ILE A 1 204 ? -12.599 -0.530 21.465 1.00 93.62 204 ILE A CA 1
ATOM 1603 C C . ILE A 1 204 ? -13.585 0.248 22.318 1.00 93.62 204 ILE A C 1
ATOM 1605 O O . ILE A 1 204 ? -13.218 0.676 23.405 1.00 93.62 204 ILE A O 1
ATOM 1609 N N . SER A 1 205 ? -14.801 0.454 21.822 1.00 97.94 205 SER A N 1
ATOM 1610 C CA . SER A 1 205 ? -15.830 1.173 22.568 1.00 97.94 205 SER A CA 1
ATOM 1611 C C . SER A 1 205 ? -16.965 0.230 22.930 1.00 97.94 205 SER A C 1
ATOM 1613 O O . SER A 1 205 ? -17.442 -0.523 22.082 1.00 97.94 205 SER A O 1
ATOM 1615 N N . THR A 1 206 ? -17.391 0.270 24.182 1.00 98.12 206 THR A N 1
ATOM 1616 C CA . THR A 1 206 ? -18.621 -0.355 24.658 1.00 98.12 206 THR A CA 1
ATOM 1617 C C . THR A 1 206 ? -19.630 0.751 24.903 1.00 98.12 206 THR A C 1
ATOM 1619 O O . THR A 1 206 ? -19.353 1.678 25.662 1.00 98.12 206 THR A O 1
ATOM 1622 N N . VAL A 1 207 ? -20.784 0.671 24.243 1.00 98.06 207 VAL A N 1
ATOM 1623 C CA . VAL A 1 207 ? -21.906 1.575 24.486 1.00 98.06 207 VAL A CA 1
ATOM 1624 C C . VAL A 1 207 ? -22.932 0.885 25.376 1.00 98.06 207 VAL A C 1
ATOM 1626 O O . VAL A 1 207 ? -23.385 -0.218 25.073 1.00 98.06 207 VAL A O 1
ATOM 1629 N N . THR A 1 208 ? -23.308 1.547 26.461 1.00 97.62 208 THR A N 1
ATOM 1630 C CA . THR A 1 208 ? -24.369 1.114 27.369 1.00 97.62 208 THR A CA 1
ATOM 1631 C C . THR A 1 208 ? -25.618 1.934 27.088 1.00 97.62 208 THR A C 1
ATOM 1633 O O . THR A 1 208 ? -25.590 3.169 27.109 1.00 97.62 208 THR A O 1
ATOM 1636 N N . VAL A 1 209 ? -26.721 1.243 26.806 1.00 96.56 209 VAL A N 1
ATOM 1637 C CA . VAL A 1 209 ? -28.026 1.841 26.507 1.00 96.56 209 VAL A CA 1
ATOM 1638 C C . VAL A 1 209 ? -29.091 1.139 27.344 1.00 96.56 209 VAL A C 1
ATOM 1640 O O . VAL A 1 209 ? -29.449 -0.014 27.088 1.00 96.56 209 VAL A O 1
ATOM 1643 N N . GLY A 1 210 ? -29.587 1.816 28.381 1.00 93.06 210 GLY A N 1
ATOM 1644 C CA . GLY A 1 210 ? -30.462 1.194 29.376 1.00 93.06 210 GLY A CA 1
ATOM 1645 C C . GLY A 1 210 ? -29.732 0.079 30.133 1.00 93.06 210 GLY A C 1
ATOM 1646 O O . GLY A 1 210 ? -28.755 0.346 30.820 1.00 93.06 210 GLY A O 1
ATOM 1647 N N . SER A 1 211 ? -30.202 -1.164 30.001 1.00 92.38 211 SER A N 1
ATOM 1648 C CA . SER A 1 211 ? -29.587 -2.358 30.608 1.00 92.38 211 SER A CA 1
ATOM 1649 C C . SER A 1 211 ? -28.768 -3.203 29.625 1.00 92.38 211 SER A C 1
ATOM 1651 O O . SER A 1 211 ? -28.452 -4.351 29.932 1.00 92.38 211 SER A O 1
ATOM 1653 N N . THR A 1 212 ? -28.505 -2.692 28.419 1.00 94.00 212 THR A N 1
ATOM 1654 C CA . THR A 1 212 ? -27.811 -3.444 27.365 1.00 94.00 212 THR A CA 1
ATOM 1655 C C . THR A 1 212 ? -26.454 -2.819 27.083 1.00 94.00 212 THR A C 1
ATOM 1657 O O . THR A 1 212 ? -26.382 -1.637 26.747 1.00 94.00 212 THR A O 1
ATOM 1660 N N . ASP A 1 213 ? -25.409 -3.638 27.157 1.00 96.94 213 ASP A N 1
ATOM 1661 C CA . ASP A 1 213 ? -24.044 -3.259 26.801 1.00 96.94 213 ASP A CA 1
ATOM 1662 C C . ASP A 1 213 ? -23.679 -3.865 25.451 1.00 96.94 213 ASP A C 1
ATOM 1664 O O . ASP A 1 213 ? -23.792 -5.074 25.238 1.00 96.94 213 ASP A O 1
ATOM 1668 N N . ILE A 1 214 ? -23.249 -3.018 24.519 1.00 97.06 214 ILE A N 1
ATOM 1669 C CA . ILE A 1 214 ? -22.928 -3.416 23.151 1.00 97.06 214 ILE A CA 1
ATOM 1670 C C . ILE A 1 214 ? -21.522 -2.935 22.826 1.00 97.06 214 ILE A C 1
ATOM 1672 O O . ILE A 1 214 ? -21.231 -1.741 22.781 1.00 97.06 214 ILE A O 1
ATOM 1676 N N . ARG A 1 215 ? -20.625 -3.894 22.610 1.00 96.06 215 ARG A N 1
ATOM 1677 C CA . ARG A 1 215 ? -19.212 -3.648 22.323 1.00 96.06 215 ARG A CA 1
ATOM 1678 C C . ARG A 1 215 ? -18.973 -3.565 20.819 1.00 96.06 215 ARG A C 1
ATOM 1680 O O . ARG A 1 215 ? -19.512 -4.374 20.066 1.00 96.06 215 ARG A O 1
ATOM 1687 N N . SER A 1 216 ? -18.147 -2.615 20.378 1.00 93.94 216 SER A N 1
ATOM 1688 C CA . SER A 1 216 ? -17.742 -2.517 18.977 1.00 93.94 216 SER A CA 1
ATOM 1689 C C . SER A 1 216 ? -17.047 -3.816 18.539 1.00 93.94 216 SER A C 1
ATOM 1691 O O . SER A 1 216 ? -16.227 -4.358 19.286 1.00 93.94 216 SER A O 1
ATOM 1693 N N . PRO A 1 217 ? -17.342 -4.330 17.333 1.00 84.56 217 PRO A N 1
ATOM 1694 C CA . PRO A 1 217 ? -16.826 -5.625 16.887 1.00 84.56 217 PRO A CA 1
ATOM 1695 C C . PRO A 1 217 ? -15.330 -5.577 16.553 1.00 84.56 217 PRO A C 1
ATOM 1697 O O . PRO A 1 217 ? -14.659 -6.604 16.556 1.00 84.56 217 PRO A O 1
ATOM 1700 N N . CYS A 1 218 ? -14.800 -4.387 16.270 1.00 79.12 218 CYS A N 1
ATOM 1701 C CA . CYS A 1 218 ? -13.398 -4.167 15.954 1.00 79.12 218 CYS A CA 1
ATOM 1702 C C . CYS A 1 218 ? -12.869 -2.875 16.606 1.00 79.12 218 CYS A C 1
ATOM 1704 O O . CYS A 1 218 ? -13.664 -1.990 16.959 1.00 79.12 218 CYS A O 1
ATOM 1706 N N . PRO A 1 219 ? -11.537 -2.750 16.779 1.00 83.50 219 PRO A N 1
ATOM 1707 C CA . PRO A 1 219 ? -10.918 -1.516 17.242 1.00 83.50 219 PRO A CA 1
ATOM 1708 C C . PRO A 1 219 ? -11.027 -0.400 16.193 1.00 83.50 219 PRO A C 1
ATOM 1710 O O . PRO A 1 219 ? -10.625 -0.559 15.040 1.00 83.50 219 PRO A O 1
ATOM 1713 N N . GLY A 1 220 ? -11.528 0.763 16.602 1.00 82.38 220 GLY A N 1
ATOM 1714 C CA . GLY A 1 220 ? -11.451 1.997 15.830 1.00 82.38 220 GLY A CA 1
ATOM 1715 C C . GLY A 1 220 ? -10.067 2.636 15.943 1.00 82.38 220 GLY A C 1
ATOM 1716 O O . GLY A 1 220 ? -9.410 2.576 16.983 1.00 82.38 220 GLY A O 1
ATOM 1717 N N . ARG A 1 221 ? -9.617 3.307 14.877 1.00 77.81 221 ARG A N 1
ATOM 1718 C CA . ARG A 1 221 ? -8.332 4.032 14.887 1.00 77.81 221 ARG A CA 1
ATOM 1719 C C . ARG A 1 221 ? -8.345 5.217 15.855 1.00 77.81 221 ARG A C 1
ATOM 1721 O O . ARG A 1 221 ? -7.327 5.529 16.463 1.00 77.81 221 ARG A O 1
ATOM 1728 N N . ARG A 1 222 ? -9.498 5.873 15.993 1.00 90.38 222 ARG A N 1
ATOM 1729 C CA . ARG A 1 222 ? -9.760 6.958 16.948 1.00 90.38 222 ARG A CA 1
ATOM 1730 C C . ARG A 1 222 ? -10.904 6.545 17.869 1.00 90.38 222 ARG A C 1
ATOM 1732 O O . ARG A 1 222 ? -11.777 5.788 17.448 1.00 90.38 222 ARG A O 1
ATOM 1739 N N . LYS A 1 223 ? -10.951 7.109 19.080 1.00 95.19 223 LYS A N 1
ATOM 1740 C CA . LYS A 1 223 ? -12.065 6.900 20.026 1.00 95.19 223 LYS A CA 1
ATOM 1741 C C . LYS A 1 223 ? -13.425 7.163 19.378 1.00 95.19 223 LYS A C 1
ATOM 1743 O O . LYS A 1 223 ? -14.306 6.319 19.442 1.00 95.19 223 LYS A O 1
ATOM 1748 N N . ALA A 1 224 ? -13.539 8.278 18.653 1.00 93.19 224 ALA A N 1
ATOM 1749 C CA . ALA A 1 224 ? -14.764 8.648 17.952 1.00 93.19 224 ALA A CA 1
ATOM 1750 C C . ALA A 1 224 ? -15.219 7.590 16.931 1.00 93.19 224 ALA A C 1
ATOM 1752 O O . ALA A 1 224 ? -16.412 7.327 16.829 1.00 93.19 224 ALA A O 1
ATOM 1753 N N . ASP A 1 225 ? -14.287 6.956 16.210 1.00 87.88 225 ASP A N 1
ATOM 1754 C CA . ASP A 1 225 ? -14.620 5.924 15.219 1.00 87.88 225 ASP A CA 1
ATOM 1755 C C . ASP A 1 225 ? -15.133 4.651 15.914 1.00 87.88 225 ASP A C 1
ATOM 1757 O O . ASP A 1 225 ? -16.131 4.069 15.492 1.00 87.88 225 ASP A O 1
ATOM 1761 N N . ALA A 1 226 ? -14.482 4.247 17.012 1.00 92.62 226 ALA A N 1
ATOM 1762 C CA . ALA A 1 226 ? -14.895 3.099 17.818 1.00 92.62 226 ALA A CA 1
ATOM 1763 C C . ALA A 1 226 ? -16.290 3.309 18.429 1.00 92.62 226 ALA A C 1
ATOM 1765 O O . ALA A 1 226 ? -17.129 2.410 18.400 1.00 92.62 226 ALA A O 1
ATOM 1766 N N . GLU A 1 227 ? -16.556 4.516 18.928 1.00 96.31 227 GLU A N 1
ATOM 1767 C CA . GLU A 1 227 ? -17.846 4.892 19.507 1.00 96.31 227 GLU A CA 1
ATOM 1768 C C . GLU A 1 227 ? -18.960 4.943 18.453 1.00 96.31 227 GLU A C 1
ATOM 1770 O O . GLU A 1 227 ? -20.070 4.499 18.729 1.00 96.31 227 GLU A O 1
ATOM 1775 N N . GLN A 1 228 ? -18.687 5.435 17.237 1.00 94.25 228 GLN A N 1
ATOM 1776 C CA . GLN A 1 228 ? -19.665 5.414 16.137 1.00 94.25 228 GLN A CA 1
ATOM 1777 C C . GLN A 1 228 ? -20.010 3.978 15.715 1.00 94.25 228 GLN A C 1
ATOM 1779 O O . GLN A 1 228 ? -21.176 3.675 15.475 1.00 94.25 228 GLN A O 1
ATOM 1784 N N . LEU A 1 229 ? -19.025 3.072 15.678 1.00 92.44 229 LEU A N 1
ATOM 1785 C CA . LEU A 1 229 ? -19.257 1.652 15.387 1.00 92.44 229 LEU A CA 1
ATOM 1786 C C . LEU A 1 229 ? -20.080 0.961 16.481 1.00 92.44 229 LEU A C 1
ATOM 1788 O O . LEU A 1 229 ? -21.018 0.231 16.162 1.00 92.44 229 LEU A O 1
ATOM 1792 N N . ALA A 1 230 ? -19.761 1.212 17.755 1.00 96.12 230 ALA A N 1
ATOM 1793 C CA . ALA A 1 230 ? -20.553 0.718 18.880 1.00 96.12 230 ALA A CA 1
ATOM 1794 C C . ALA A 1 230 ? -21.996 1.248 18.811 1.00 96.12 230 ALA A C 1
ATOM 1796 O O . ALA A 1 230 ? -22.948 0.477 18.930 1.00 96.12 230 ALA A O 1
ATOM 1797 N N . ALA A 1 231 ? -22.164 2.546 18.533 1.00 96.38 231 ALA A N 1
ATOM 1798 C CA . ALA A 1 231 ? -23.472 3.181 18.417 1.00 96.38 231 ALA A CA 1
ATOM 1799 C C . ALA A 1 231 ? -24.304 2.621 17.255 1.00 96.38 231 ALA A C 1
ATOM 1801 O O . ALA A 1 231 ? -25.496 2.360 17.421 1.00 96.38 231 ALA A O 1
ATOM 1802 N N . LYS A 1 232 ? -23.677 2.388 16.094 1.00 95.12 232 LYS A N 1
ATOM 1803 C CA . LYS A 1 232 ? -24.317 1.760 14.932 1.00 95.12 232 LYS A CA 1
ATOM 1804 C C . LYS A 1 232 ? -24.850 0.369 15.280 1.00 95.12 232 LYS A C 1
ATOM 1806 O O . LYS A 1 232 ? -26.023 0.090 15.042 1.00 95.12 232 LYS A O 1
ATOM 1811 N N . LEU A 1 233 ? -24.017 -0.477 15.890 1.00 94.94 233 LEU A N 1
ATOM 1812 C CA . LEU A 1 233 ? -24.409 -1.838 16.263 1.00 94.94 233 LEU A CA 1
ATOM 1813 C C . LEU A 1 233 ? -25.531 -1.839 17.313 1.00 94.94 233 LEU A C 1
ATOM 1815 O O . LEU A 1 233 ? -26.457 -2.652 17.249 1.00 94.94 233 LEU A O 1
ATOM 1819 N N . ALA A 1 234 ? -25.489 -0.898 18.257 1.00 95.94 234 ALA A N 1
ATOM 1820 C CA . ALA A 1 234 ? -26.554 -0.727 19.234 1.00 95.94 234 ALA A CA 1
ATOM 1821 C C . ALA A 1 234 ? -27.879 -0.294 18.599 1.00 95.94 234 ALA A C 1
ATOM 1823 O O . ALA A 1 234 ? -28.932 -0.834 18.941 1.00 95.94 234 ALA A O 1
ATOM 1824 N N . LEU A 1 235 ? -27.833 0.617 17.626 1.00 95.12 235 LEU A N 1
ATOM 1825 C CA . LEU A 1 235 ? -29.014 1.065 16.892 1.00 95.12 235 LEU A CA 1
ATOM 1826 C C . LEU A 1 235 ? -29.648 -0.077 16.083 1.00 95.12 235 LEU A C 1
ATOM 1828 O O . LEU A 1 235 ? -30.870 -0.242 16.103 1.00 95.12 235 LEU A O 1
ATOM 1832 N N . GLU A 1 236 ? -28.828 -0.891 15.415 1.00 93.56 236 GLU A N 1
ATOM 1833 C CA . GLU A 1 236 ? -29.275 -2.098 14.710 1.00 93.56 236 GLU A CA 1
ATOM 1834 C C . GLU A 1 236 ? -29.919 -3.090 15.689 1.00 93.56 236 GLU A C 1
ATOM 1836 O O . GLU A 1 236 ? -31.030 -3.567 15.452 1.00 93.56 236 GLU A O 1
ATOM 1841 N N . THR A 1 237 ? -29.290 -3.327 16.842 1.00 93.62 237 THR A N 1
ATOM 1842 C CA . THR A 1 237 ? -29.805 -4.241 17.874 1.00 93.62 237 THR A CA 1
ATOM 1843 C C . THR A 1 237 ? -31.149 -3.777 18.436 1.00 93.62 237 THR A C 1
ATOM 1845 O O . THR A 1 237 ? -32.057 -4.590 18.589 1.00 93.62 237 THR A O 1
ATOM 1848 N N . LEU A 1 238 ? -31.331 -2.477 18.686 1.00 92.31 238 LEU A N 1
ATOM 1849 C CA . LEU A 1 238 ? -32.620 -1.927 19.121 1.00 92.31 238 LEU A CA 1
ATOM 1850 C C . LEU A 1 238 ? -33.691 -2.012 18.028 1.00 92.31 238 LEU A C 1
ATOM 1852 O O . LEU A 1 238 ? -34.861 -2.257 18.322 1.00 92.31 238 LEU A O 1
ATOM 1856 N N . THR A 1 239 ? -33.302 -1.828 16.766 1.00 91.12 239 THR A N 1
ATOM 1857 C CA . THR A 1 239 ? -34.236 -1.831 15.631 1.00 91.12 239 THR A CA 1
ATOM 1858 C C . THR A 1 239 ? -34.722 -3.243 15.302 1.00 91.12 239 THR A C 1
ATOM 1860 O O . THR A 1 239 ? -35.920 -3.451 15.123 1.00 91.12 239 THR A O 1
ATOM 1863 N N . PHE A 1 240 ? -33.820 -4.227 15.274 1.00 86.62 240 PHE A N 1
ATOM 1864 C CA . PHE A 1 240 ? -34.148 -5.617 14.938 1.00 86.62 240 PHE A CA 1
ATOM 1865 C C . PHE A 1 240 ? -34.521 -6.467 16.163 1.00 86.62 240 PHE A C 1
ATOM 1867 O O . PHE A 1 240 ? -35.298 -7.416 16.046 1.00 86.62 240 PHE A O 1
ATOM 1874 N N . GLY A 1 241 ? -34.019 -6.130 17.353 1.00 76.25 241 GLY A N 1
ATOM 1875 C CA . GLY A 1 241 ? -34.311 -6.838 18.603 1.00 76.25 241 GLY A CA 1
ATOM 1876 C C . GLY A 1 241 ? -35.748 -6.644 19.090 1.00 76.25 241 GLY A C 1
ATOM 1877 O O . GLY A 1 241 ? -36.359 -7.589 19.592 1.00 76.25 241 GLY A O 1
ATOM 1878 N N . ALA A 1 242 ? -36.338 -5.467 18.855 1.00 62.59 242 ALA A N 1
ATOM 1879 C CA . ALA A 1 242 ? -37.737 -5.195 19.188 1.00 62.59 242 ALA A CA 1
ATOM 1880 C C . ALA A 1 242 ? -38.719 -6.118 18.436 1.00 62.59 242 ALA A C 1
ATOM 1882 O O . ALA A 1 242 ? -39.756 -6.493 18.983 1.00 62.59 242 ALA A O 1
ATOM 1883 N N . ALA A 1 243 ? -38.370 -6.551 17.218 1.00 59.72 243 ALA A N 1
ATOM 1884 C CA . ALA A 1 243 ? -39.208 -7.444 16.418 1.00 59.72 243 ALA A CA 1
ATOM 1885 C C . ALA A 1 243 ? -39.270 -8.877 16.981 1.00 59.72 243 ALA A C 1
ATOM 1887 O O . ALA A 1 243 ? -40.301 -9.532 16.866 1.00 59.72 243 ALA A O 1
ATOM 1888 N N . LYS A 1 244 ? -38.207 -9.362 17.644 1.00 57.75 244 LYS A N 1
ATOM 1889 C CA . LYS A 1 244 ? -38.190 -10.708 18.253 1.00 57.75 244 LYS A CA 1
ATOM 1890 C C . LYS A 1 244 ? -38.859 -10.769 19.632 1.00 57.75 244 LYS A C 1
ATOM 1892 O O . LYS A 1 244 ? -39.360 -11.823 20.023 1.00 57.75 244 LYS A O 1
ATOM 1897 N N . ALA A 1 245 ? -38.904 -9.654 20.362 1.00 55.06 245 ALA A N 1
ATOM 1898 C CA . ALA A 1 245 ? -39.570 -9.583 21.665 1.00 55.06 245 ALA A CA 1
ATOM 1899 C C . ALA A 1 245 ? -41.111 -9.543 21.558 1.00 55.06 245 ALA A C 1
ATOM 1901 O O . ALA A 1 245 ? -41.802 -9.966 22.483 1.00 55.06 245 ALA A O 1
ATOM 1902 N N . ALA A 1 246 ? -41.662 -9.072 20.433 1.00 55.38 246 ALA A N 1
ATOM 1903 C CA . ALA A 1 246 ? -43.110 -9.033 20.213 1.00 55.38 246 ALA A CA 1
ATOM 1904 C C . ALA A 1 246 ? -43.730 -10.420 19.941 1.00 55.38 246 ALA A C 1
ATOM 1906 O O . ALA A 1 246 ? -44.892 -10.635 20.275 1.00 55.38 246 ALA A O 1
ATOM 1907 N N . ASP A 1 247 ? -42.957 -11.371 19.404 1.00 52.16 247 ASP A N 1
ATOM 1908 C CA . ASP A 1 247 ? -43.451 -12.700 18.996 1.00 52.16 247 ASP A CA 1
ATOM 1909 C C . ASP A 1 247 ? -43.212 -13.808 20.049 1.00 52.16 247 ASP A C 1
ATOM 1911 O O . ASP A 1 247 ? -43.570 -14.970 19.874 1.00 52.16 247 ASP A O 1
ATOM 1915 N N . SER A 1 248 ? -42.606 -13.468 21.191 1.00 47.84 248 SER A N 1
ATOM 1916 C CA . SER A 1 248 ? -42.189 -14.431 22.227 1.00 47.84 248 SER A CA 1
ATOM 1917 C C . SER A 1 248 ? -43.097 -14.469 23.465 1.00 47.84 248 SER A C 1
ATOM 1919 O O . SER A 1 248 ? -42.774 -15.125 24.455 1.00 47.84 248 SER A O 1
ATOM 1921 N N . LYS A 1 249 ? -44.281 -13.840 23.425 1.00 49.34 249 LYS A N 1
ATOM 1922 C CA . LYS A 1 249 ? -45.186 -13.766 24.589 1.00 49.34 249 LYS A CA 1
ATOM 1923 C C . LYS A 1 249 ? -46.099 -14.987 24.811 1.00 49.34 249 LYS A C 1
ATOM 1925 O O . LYS A 1 249 ? -46.931 -14.935 25.712 1.00 49.34 249 LYS A O 1
ATOM 1930 N N . THR A 1 250 ? -45.938 -16.095 24.072 1.00 47.28 250 THR A N 1
ATOM 1931 C CA . THR A 1 250 ? -46.923 -17.205 24.112 1.00 47.28 250 THR A CA 1
ATOM 1932 C C . THR A 1 250 ? -46.364 -18.625 24.247 1.00 47.28 250 THR A C 1
ATOM 1934 O O . THR A 1 250 ? -47.063 -19.577 23.906 1.00 47.28 250 THR A O 1
ATOM 1937 N N . ARG A 1 251 ? -45.156 -18.850 24.781 1.00 40.28 251 ARG A N 1
ATOM 1938 C CA . ARG A 1 251 ? -44.793 -20.214 25.219 1.00 40.28 251 ARG A CA 1
ATOM 1939 C C . ARG A 1 251 ? -43.712 -20.225 26.288 1.00 40.28 251 ARG A C 1
ATOM 1941 O O . ARG A 1 251 ? -42.603 -19.751 26.078 1.00 40.28 251 ARG A O 1
ATOM 1948 N N . GLY A 1 252 ? -44.085 -20.758 27.446 1.00 40.97 252 GLY A N 1
ATOM 1949 C CA . GLY A 1 252 ? -43.205 -20.937 28.585 1.00 40.97 252 GLY A CA 1
ATOM 1950 C C . GLY A 1 252 ? -42.184 -22.061 28.401 1.00 40.97 252 GLY A C 1
ATOM 1951 O O . GLY A 1 252 ? -42.432 -23.040 27.705 1.00 40.97 252 GLY A O 1
ATOM 1952 N N . TYR A 1 253 ? -41.100 -21.880 29.153 1.00 41.41 253 TYR A N 1
ATOM 1953 C CA . TYR A 1 253 ? -40.125 -22.846 29.655 1.00 41.41 253 TYR A CA 1
ATOM 1954 C C . TYR A 1 253 ? -39.180 -23.594 28.696 1.00 41.41 253 TYR A C 1
ATOM 1956 O O . TYR A 1 253 ? -39.571 -24.237 27.732 1.00 41.41 253 TYR A O 1
ATOM 1964 N N . ALA A 1 254 ? -37.933 -23.614 29.188 1.00 41.72 254 ALA A N 1
ATOM 1965 C CA . ALA A 1 254 ? -36.850 -24.578 29.000 1.00 41.72 254 ALA A CA 1
ATOM 1966 C C . ALA A 1 254 ? -35.845 -24.339 27.856 1.00 41.72 254 ALA A C 1
ATOM 1968 O O . ALA A 1 254 ? -36.120 -24.551 26.683 1.00 41.72 254 ALA A O 1
ATOM 1969 N N . ASN A 1 255 ? -34.630 -23.971 28.286 1.00 49.84 255 ASN A N 1
ATOM 1970 C CA . ASN A 1 255 ? -33.326 -24.379 27.756 1.00 49.84 255 ASN A CA 1
ATOM 1971 C C . ASN A 1 255 ? -33.203 -24.566 26.236 1.00 49.84 255 ASN A C 1
ATOM 1973 O O . ASN A 1 255 ? -33.392 -25.660 25.714 1.00 49.84 255 ASN A O 1
ATOM 1977 N N . ALA A 1 256 ? -32.697 -23.533 25.564 1.00 40.41 256 ALA A N 1
ATOM 1978 C CA . ALA A 1 256 ? -32.060 -23.670 24.258 1.00 40.41 256 ALA A CA 1
ATOM 1979 C C . ALA A 1 256 ? -30.810 -22.780 24.185 1.00 40.41 256 ALA A C 1
ATOM 1981 O O . ALA A 1 256 ? -30.747 -21.799 23.450 1.00 40.41 256 ALA A O 1
ATOM 1982 N N . ALA A 1 257 ? -29.798 -23.128 24.981 1.00 46.09 257 ALA A N 1
ATOM 1983 C CA . ALA A 1 257 ? -28.420 -22.765 24.687 1.00 46.09 257 ALA A CA 1
ATOM 1984 C C . ALA A 1 257 ? -27.890 -23.776 23.664 1.00 46.09 257 ALA A C 1
ATOM 1986 O O . ALA A 1 257 ? -27.344 -24.802 24.055 1.00 46.09 257 ALA A O 1
ATOM 1987 N N . SER A 1 258 ? -28.121 -23.550 22.369 1.00 47.00 258 SER A N 1
ATOM 1988 C CA . SER A 1 258 ? -27.387 -24.221 21.288 1.00 47.00 258 SER A CA 1
ATOM 1989 C C . SER A 1 258 ? -27.639 -23.549 19.938 1.00 47.00 258 SER A C 1
ATOM 1991 O O . SER A 1 258 ? -28.776 -23.308 19.548 1.00 47.00 258 SER A O 1
ATOM 1993 N N . SER A 1 259 ? -26.528 -23.302 19.245 1.00 46.25 259 SER A N 1
ATOM 1994 C CA . SER A 1 259 ? -26.381 -23.075 17.803 1.00 46.25 259 SER A CA 1
ATOM 1995 C C . SER A 1 259 ? -27.065 -21.851 17.182 1.00 46.25 259 SER A C 1
ATOM 1997 O O . SER A 1 259 ? -28.103 -21.950 16.534 1.00 46.25 259 SER A O 1
ATOM 1999 N N . MET A 1 260 ? -26.368 -20.716 17.237 1.00 38.28 260 MET A N 1
ATOM 2000 C CA . MET A 1 260 ? -26.260 -19.842 16.065 1.00 38.28 260 MET A CA 1
ATOM 2001 C C . MET A 1 260 ? -24.894 -20.117 15.414 1.00 38.28 260 MET A C 1
ATOM 2003 O O . MET A 1 260 ? -23.903 -20.176 16.147 1.00 38.28 260 MET A O 1
ATOM 2007 N N . PRO A 1 261 ? -24.796 -20.304 14.085 1.00 44.03 261 PRO A N 1
ATOM 2008 C CA . PRO A 1 261 ? -23.508 -20.404 13.412 1.00 44.03 261 PRO A CA 1
ATOM 2009 C C . PRO A 1 261 ? -22.800 -19.051 13.524 1.00 44.03 261 PRO A C 1
ATOM 2011 O O . PRO A 1 261 ? -23.238 -18.044 12.968 1.00 44.03 261 PRO A O 1
ATOM 2014 N N . GLY A 1 262 ? -21.735 -19.032 14.322 1.00 38.41 262 GLY A N 1
ATOM 2015 C CA . GLY A 1 262 ? -20.896 -17.866 14.528 1.00 38.41 262 GLY A CA 1
ATOM 2016 C C . GLY A 1 262 ? -20.255 -17.437 13.216 1.00 38.41 262 GLY A C 1
ATOM 2017 O O . GLY A 1 262 ? -19.465 -18.175 12.631 1.00 38.41 262 GLY A O 1
ATOM 2018 N N . SER A 1 263 ? -20.551 -16.209 12.792 1.00 42.09 263 SER A N 1
ATOM 2019 C CA . SER A 1 263 ? -19.697 -15.449 11.880 1.00 42.09 263 SER A CA 1
ATOM 2020 C C . SER A 1 263 ? -18.449 -15.011 12.652 1.00 42.09 263 SER A C 1
ATOM 2022 O O . SER A 1 263 ? -18.232 -13.835 12.934 1.00 42.09 263 SER A O 1
ATOM 2024 N N . SER A 1 264 ? -17.656 -16.001 13.054 1.00 39.31 264 SER A N 1
ATOM 2025 C CA . SER A 1 264 ? -16.390 -15.880 13.762 1.00 39.31 264 SER A CA 1
ATOM 2026 C C . SER A 1 264 ? -15.291 -15.505 12.774 1.00 39.31 264 SER A C 1
ATOM 2028 O O . SER A 1 264 ? -14.287 -16.202 12.656 1.00 39.31 264 SER A O 1
ATOM 2030 N N . GLN A 1 265 ? -15.459 -14.401 12.045 1.00 45.62 265 GLN A N 1
ATOM 2031 C CA . GLN A 1 265 ? -14.317 -13.751 11.408 1.00 45.62 265 GLN A CA 1
ATOM 2032 C C . GLN A 1 265 ? -13.606 -12.948 12.504 1.00 45.62 265 GLN A C 1
ATOM 2034 O O . GLN A 1 265 ? -13.723 -11.733 12.628 1.00 45.62 265 GLN A O 1
ATOM 2039 N N . LEU A 1 266 ? -13.001 -13.733 13.397 1.00 45.81 266 LEU A N 1
ATOM 2040 C CA . LEU A 1 266 ? -12.263 -13.352 14.585 1.00 45.81 266 LEU A CA 1
ATOM 2041 C C . LEU A 1 266 ? -11.206 -12.306 14.235 1.00 45.81 266 LEU A C 1
ATOM 2043 O O . LEU A 1 266 ? -10.574 -12.375 13.180 1.00 45.81 266 LEU A O 1
ATOM 2047 N N . CYS A 1 267 ? -10.994 -11.371 15.161 1.00 50.12 267 CYS A N 1
ATOM 2048 C CA . CYS A 1 267 ? -9.787 -10.561 15.232 1.00 50.12 267 CYS A CA 1
ATOM 2049 C C . CYS A 1 267 ? -8.569 -11.488 15.168 1.00 50.12 267 CYS A C 1
ATOM 2051 O O . CYS A 1 267 ? -8.188 -12.071 16.183 1.00 50.12 267 CYS A O 1
ATOM 2053 N N . ARG A 1 268 ? -7.995 -11.650 13.972 1.00 62.06 268 ARG A N 1
ATOM 2054 C CA . ARG A 1 268 ? -6.785 -12.441 13.789 1.00 62.06 268 ARG A CA 1
ATOM 2055 C C . ARG A 1 268 ? -5.660 -11.788 14.571 1.00 62.06 268 ARG A C 1
ATOM 2057 O O . ARG A 1 268 ? -5.455 -10.577 14.468 1.00 62.06 268 ARG A O 1
ATOM 2064 N N . THR A 1 269 ? -4.958 -12.573 15.374 1.00 78.88 269 THR A N 1
ATOM 2065 C CA . THR A 1 269 ? -3.808 -12.056 16.122 1.00 78.88 269 THR A CA 1
ATOM 2066 C C . THR A 1 269 ? -2.662 -11.733 15.158 1.00 78.88 269 THR A C 1
ATOM 2068 O O . THR A 1 269 ? -2.552 -12.339 14.093 1.00 78.88 269 THR A O 1
ATOM 2071 N N . ASP A 1 270 ? -1.765 -10.808 15.517 1.00 80.81 270 ASP A N 1
ATOM 2072 C CA . ASP A 1 270 ? -0.597 -10.478 14.675 1.00 80.81 270 ASP A CA 1
ATOM 2073 C C . ASP A 1 270 ? 0.242 -11.721 14.323 1.00 80.81 270 ASP A C 1
ATOM 2075 O O . ASP A 1 270 ? 0.800 -11.819 13.231 1.00 80.81 270 ASP A O 1
ATOM 2079 N N . LYS A 1 271 ? 0.281 -12.711 15.227 1.00 82.56 271 LYS A N 1
ATOM 2080 C CA . LYS A 1 271 ? 0.929 -14.007 14.990 1.00 82.56 271 LYS A CA 1
ATOM 2081 C C . LYS A 1 271 ? 0.219 -14.833 13.921 1.00 82.56 271 LYS A C 1
ATOM 2083 O O . LYS A 1 271 ? 0.892 -15.471 13.124 1.00 82.56 271 LYS A O 1
ATOM 2088 N N . GLU A 1 272 ? -1.110 -14.824 13.882 1.00 87.62 272 GLU A N 1
ATOM 2089 C CA . GLU A 1 272 ? -1.876 -15.523 12.842 1.00 87.62 272 GLU A CA 1
ATOM 2090 C C . GLU A 1 272 ? -1.656 -14.887 11.472 1.00 87.62 272 GLU A C 1
ATOM 2092 O O . GLU A 1 272 ? -1.414 -15.608 10.511 1.00 87.62 272 GLU A O 1
ATOM 2097 N N . LEU A 1 273 ? -1.633 -13.552 11.387 1.00 86.62 273 LEU A N 1
ATOM 2098 C CA . LEU A 1 273 ? -1.298 -12.847 10.143 1.00 86.62 273 LEU A CA 1
ATOM 2099 C C . LEU A 1 273 ? 0.138 -13.136 9.682 1.00 86.62 273 LEU A C 1
ATOM 2101 O O . LEU A 1 273 ? 0.406 -13.237 8.486 1.00 86.62 273 LEU A O 1
ATOM 2105 N N . GLN A 1 274 ? 1.069 -13.275 10.627 1.00 90.69 274 GLN A N 1
ATOM 2106 C CA . GLN A 1 274 ? 2.452 -13.643 10.340 1.00 90.69 274 GLN A CA 1
ATOM 2107 C C . GLN A 1 274 ? 2.565 -15.085 9.827 1.00 90.69 274 GLN A C 1
ATOM 2109 O O . GLN A 1 274 ? 3.274 -15.316 8.850 1.00 90.69 274 GLN A O 1
ATOM 2114 N N . MET A 1 275 ? 1.878 -16.037 10.469 1.00 92.44 275 MET A N 1
ATOM 2115 C CA . MET A 1 275 ? 1.853 -17.438 10.039 1.00 92.44 275 MET A CA 1
ATOM 2116 C C . MET A 1 275 ? 1.212 -17.574 8.658 1.00 92.44 275 MET A C 1
ATOM 2118 O O . MET A 1 275 ? 1.833 -18.152 7.776 1.00 92.44 275 MET A O 1
ATOM 2122 N N . GLU A 1 276 ? 0.063 -16.938 8.428 1.00 90.94 276 GLU A N 1
ATOM 2123 C CA . GLU A 1 276 ? -0.631 -16.950 7.135 1.00 90.94 276 GLU A CA 1
ATOM 2124 C C . GLU A 1 276 ? 0.246 -16.386 6.005 1.00 90.94 276 GLU A C 1
ATOM 2126 O O . GLU A 1 276 ? 0.339 -16.975 4.932 1.00 90.94 276 GLU A O 1
ATOM 2131 N N . ALA A 1 277 ? 0.952 -15.276 6.246 1.00 91.62 277 ALA A N 1
ATOM 2132 C CA . ALA A 1 277 ? 1.853 -14.696 5.249 1.00 91.62 277 ALA A CA 1
ATOM 2133 C C . ALA A 1 277 ? 3.070 -15.590 4.935 1.00 91.62 277 ALA A C 1
ATOM 2135 O O . ALA A 1 277 ? 3.602 -15.528 3.825 1.00 91.62 277 ALA A O 1
ATOM 2136 N N . LEU A 1 278 ? 3.543 -16.381 5.905 1.00 94.88 278 LEU A N 1
ATOM 2137 C CA . LEU A 1 278 ? 4.638 -17.335 5.704 1.00 94.88 278 LEU A CA 1
ATOM 2138 C C . LEU A 1 278 ? 4.156 -18.605 4.996 1.00 94.88 278 LEU A C 1
ATOM 2140 O O . LEU A 1 278 ? 4.847 -19.072 4.094 1.00 94.88 278 LEU A O 1
ATOM 2144 N N . GLU A 1 279 ? 2.985 -19.123 5.364 1.00 95.50 279 GLU A N 1
ATOM 2145 C CA . GLU A 1 279 ? 2.340 -20.262 4.702 1.00 95.50 279 GLU A CA 1
ATOM 2146 C C . GLU A 1 279 ? 2.069 -19.943 3.228 1.00 95.50 279 GLU A C 1
ATOM 2148 O O . GLU A 1 279 ? 2.536 -20.666 2.353 1.00 95.50 279 GLU A O 1
ATOM 2153 N N . GLU A 1 280 ? 1.468 -18.785 2.934 1.00 95.06 280 GLU A N 1
ATOM 2154 C CA . GLU A 1 280 ? 1.225 -18.337 1.556 1.00 95.06 280 GLU A CA 1
ATOM 2155 C C . GLU A 1 280 ? 2.533 -18.193 0.755 1.00 95.06 280 GLU A C 1
ATOM 2157 O O . GLU A 1 280 ? 2.595 -18.552 -0.421 1.00 95.06 280 GLU A O 1
ATOM 2162 N N . GLN A 1 281 ? 3.609 -17.690 1.376 1.00 96.75 281 GLN A N 1
ATOM 2163 C CA . GLN A 1 281 ? 4.918 -17.608 0.722 1.00 96.75 281 GLN A CA 1
ATOM 2164 C C . GLN A 1 281 ? 5.496 -18.997 0.423 1.00 96.75 281 GLN A C 1
ATOM 2166 O O . GLN A 1 281 ? 6.130 -19.173 -0.618 1.00 96.75 281 GLN A O 1
ATOM 2171 N N . MET A 1 282 ? 5.325 -19.958 1.332 1.00 96.56 282 MET A N 1
ATOM 2172 C CA . MET A 1 282 ? 5.824 -21.320 1.161 1.00 96.56 282 MET A CA 1
ATOM 2173 C C . MET A 1 282 ? 5.065 -22.068 0.067 1.00 96.56 282 MET A C 1
ATOM 2175 O O . MET A 1 282 ? 5.712 -22.639 -0.810 1.00 96.56 282 MET A O 1
ATOM 2179 N N . ASP A 1 283 ? 3.736 -22.010 0.076 1.00 97.12 283 ASP A N 1
ATOM 2180 C CA . ASP A 1 283 ? 2.889 -22.706 -0.895 1.00 97.12 283 ASP A CA 1
ATOM 2181 C C . ASP A 1 283 ? 3.177 -22.230 -2.325 1.00 97.12 283 ASP A C 1
ATOM 2183 O O . ASP A 1 283 ? 3.485 -23.024 -3.215 1.00 97.12 283 ASP A O 1
ATOM 2187 N N . GLU A 1 284 ? 3.216 -20.914 -2.531 1.00 97.94 284 GLU A N 1
ATOM 2188 C CA . GLU A 1 284 ? 3.500 -20.325 -3.845 1.00 97.94 284 GLU A CA 1
ATOM 2189 C C . GLU A 1 284 ? 4.942 -20.585 -4.301 1.00 97.94 284 GLU A C 1
ATOM 2191 O O . GLU A 1 284 ? 5.231 -20.650 -5.500 1.00 97.94 284 GLU A O 1
ATOM 2196 N N . HIS A 1 285 ? 5.872 -20.756 -3.359 1.00 98.25 285 HIS A N 1
ATOM 2197 C CA . HIS A 1 285 ? 7.239 -21.150 -3.678 1.00 98.25 285 HIS A CA 1
ATOM 2198 C C . HIS A 1 285 ? 7.323 -22.617 -4.123 1.00 98.25 285 HIS A C 1
ATOM 2200 O O . HIS A 1 285 ? 8.066 -22.913 -5.062 1.00 98.25 285 HIS A O 1
ATOM 2206 N N . GLU A 1 286 ? 6.574 -23.533 -3.501 1.00 98.06 286 GLU A N 1
ATOM 2207 C CA . GLU A 1 286 ? 6.472 -24.926 -3.958 1.00 98.06 286 GLU A CA 1
ATOM 2208 C C . GLU A 1 286 ? 5.829 -25.030 -5.343 1.00 98.06 286 GLU A C 1
ATOM 2210 O O . GLU A 1 286 ? 6.362 -25.723 -6.214 1.00 98.06 286 GLU A O 1
ATOM 2215 N N . ASP A 1 287 ? 4.745 -24.296 -5.590 1.00 97.94 287 ASP A N 1
ATOM 2216 C CA . ASP A 1 287 ? 4.072 -24.304 -6.891 1.00 97.94 287 ASP A CA 1
ATOM 2217 C C . ASP A 1 287 ? 4.977 -23.764 -8.002 1.00 97.94 287 ASP A C 1
ATOM 2219 O O . ASP A 1 287 ? 5.102 -24.370 -9.071 1.00 97.94 287 ASP A O 1
ATOM 2223 N N . LEU A 1 288 ? 5.704 -22.677 -7.735 1.00 97.88 288 LEU A N 1
ATOM 2224 C CA . LEU A 1 288 ? 6.651 -22.130 -8.700 1.00 97.88 288 LEU A CA 1
ATOM 2225 C C . LEU A 1 288 ? 7.830 -23.076 -8.965 1.00 97.88 288 LEU A C 1
ATOM 2227 O O . LEU A 1 288 ? 8.310 -23.158 -10.099 1.00 97.88 288 LEU A O 1
ATOM 2231 N N . LYS A 1 289 ? 8.287 -23.815 -7.946 1.00 98.19 289 LYS A N 1
ATOM 2232 C CA . LYS A 1 289 ? 9.315 -24.848 -8.113 1.00 98.19 289 LYS A CA 1
ATOM 2233 C C . LYS A 1 289 ? 8.840 -25.972 -9.027 1.00 98.19 289 LYS A C 1
ATOM 2235 O O . LYS A 1 289 ? 9.585 -26.343 -9.931 1.00 98.19 289 LYS A O 1
ATOM 2240 N N . ARG A 1 290 ? 7.611 -26.465 -8.841 1.00 98.25 290 ARG A N 1
ATOM 2241 C CA . ARG A 1 290 ? 7.015 -27.482 -9.725 1.00 98.25 290 ARG A CA 1
ATOM 2242 C C . ARG A 1 290 ? 6.953 -26.985 -11.166 1.00 98.25 290 ARG A C 1
ATOM 2244 O O . ARG A 1 290 ? 7.438 -27.669 -12.056 1.00 98.25 290 ARG A O 1
ATOM 2251 N N . LEU A 1 291 ? 6.482 -25.756 -11.387 1.00 97.62 291 LEU A N 1
ATOM 2252 C CA . LEU A 1 291 ? 6.423 -25.166 -12.729 1.00 97.62 291 LEU A CA 1
ATOM 2253 C C . LEU A 1 291 ? 7.802 -25.065 -13.399 1.00 97.62 291 LEU A C 1
ATOM 2255 O O . LEU A 1 291 ? 7.940 -25.382 -14.579 1.00 97.62 291 LEU A O 1
ATOM 2259 N N . LEU A 1 292 ? 8.830 -24.633 -12.663 1.00 97.62 292 LEU A N 1
ATOM 2260 C CA . LEU A 1 292 ? 10.202 -24.552 -13.178 1.00 97.62 292 LEU A CA 1
ATOM 2261 C C . LEU A 1 292 ? 10.789 -25.935 -13.489 1.00 97.62 292 LEU A C 1
ATOM 2263 O O . LEU A 1 292 ? 11.476 -26.094 -14.501 1.00 97.62 292 LEU A O 1
ATOM 2267 N N . GLN A 1 293 ? 10.509 -26.923 -12.640 1.00 97.75 293 GLN A N 1
ATOM 2268 C CA . GLN A 1 293 ? 10.947 -28.302 -12.825 1.00 97.75 293 GLN A CA 1
ATOM 2269 C C . GLN A 1 293 ? 10.267 -28.951 -14.039 1.00 97.75 293 GLN A C 1
ATOM 2271 O O . GLN A 1 293 ? 10.95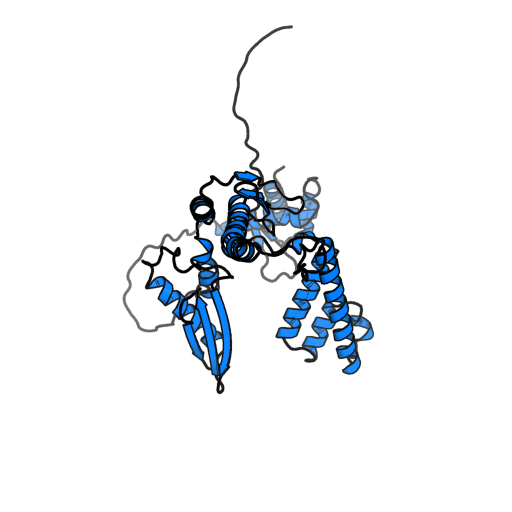5 -29.501 -14.897 1.00 97.75 293 GLN A O 1
ATOM 2276 N N . ASP A 1 294 ? 8.945 -28.814 -14.163 1.00 97.69 294 ASP A N 1
ATOM 2277 C CA . ASP A 1 294 ? 8.146 -29.370 -15.263 1.00 97.69 294 ASP A CA 1
ATOM 2278 C C . ASP A 1 294 ? 8.530 -28.769 -16.620 1.00 97.69 294 ASP A C 1
ATOM 2280 O O . ASP A 1 294 ? 8.476 -29.433 -17.655 1.00 97.69 294 ASP A O 1
ATOM 2284 N N . LYS A 1 295 ? 8.953 -27.500 -16.627 1.00 97.19 295 LYS A N 1
ATOM 2285 C CA . LYS A 1 295 ? 9.452 -26.808 -17.824 1.00 97.19 295 LYS A CA 1
ATOM 2286 C C . LYS A 1 295 ? 10.930 -27.078 -18.115 1.00 97.19 295 LYS A C 1
ATOM 2288 O O . LYS A 1 295 ? 11.441 -26.554 -19.102 1.00 97.19 295 LYS A O 1
ATOM 2293 N N . GLY A 1 296 ? 11.607 -27.887 -17.298 1.00 96.50 296 GLY A N 1
ATOM 2294 C CA . GLY A 1 296 ? 13.000 -28.274 -17.511 1.00 96.50 296 GLY A CA 1
ATOM 2295 C C . GLY A 1 296 ? 13.977 -27.102 -17.409 1.00 96.50 296 GLY A C 1
ATOM 2296 O O . GLY A 1 296 ? 14.907 -27.011 -18.210 1.00 96.50 296 GLY A O 1
ATOM 2297 N N . HIS A 1 297 ? 13.762 -26.179 -16.465 1.00 96.31 297 HIS A N 1
ATOM 2298 C CA . HIS A 1 297 ? 14.636 -25.019 -16.305 1.00 96.31 297 HIS A CA 1
ATOM 2299 C C . HIS A 1 297 ? 16.090 -25.455 -16.003 1.00 96.31 297 HIS A C 1
ATOM 2301 O O . HIS A 1 297 ? 16.312 -26.174 -15.024 1.00 96.31 297 HIS A O 1
ATOM 2307 N N . PRO A 1 298 ? 17.100 -25.002 -16.775 1.00 94.56 298 PRO A N 1
ATOM 2308 C CA . PRO A 1 298 ? 18.461 -25.554 -16.728 1.00 94.56 298 PRO A CA 1
ATOM 2309 C C . PRO A 1 298 ? 19.154 -25.363 -15.372 1.00 94.56 298 PRO A C 1
ATOM 2311 O O . PRO A 1 298 ? 19.860 -26.253 -14.908 1.00 94.56 298 PRO A O 1
ATOM 2314 N N . ASP A 1 299 ? 18.895 -24.239 -14.700 1.00 95.94 299 ASP A N 1
ATOM 2315 C CA . ASP A 1 299 ? 19.508 -23.908 -13.406 1.00 95.94 299 ASP A CA 1
ATOM 2316 C C . ASP A 1 299 ? 18.590 -24.199 -12.205 1.00 95.94 299 ASP A C 1
ATOM 2318 O O . ASP A 1 299 ? 18.801 -23.650 -11.122 1.00 95.94 299 ASP A O 1
ATOM 2322 N N . PHE A 1 300 ? 17.549 -25.029 -12.372 1.00 97.00 300 PHE A N 1
ATOM 2323 C CA . PHE A 1 300 ? 16.539 -25.281 -11.332 1.00 97.00 300 PHE A CA 1
ATOM 2324 C C . PHE A 1 300 ? 17.156 -25.635 -9.967 1.00 97.00 300 PHE A C 1
ATOM 2326 O O . PHE A 1 300 ? 16.816 -25.029 -8.950 1.00 97.00 300 PHE A O 1
ATOM 2333 N N . GLU A 1 301 ? 18.125 -26.552 -9.950 1.00 97.69 301 GLU A N 1
ATOM 2334 C CA . GLU A 1 301 ? 18.787 -27.007 -8.721 1.00 97.69 301 GLU A CA 1
ATOM 2335 C C . GLU A 1 301 ? 19.522 -25.887 -7.969 1.00 97.69 301 GLU A C 1
ATOM 2337 O O . GLU A 1 301 ? 19.602 -25.921 -6.741 1.00 97.69 301 GLU A O 1
ATOM 2342 N N . GLN A 1 302 ? 20.014 -24.869 -8.680 1.00 97.38 302 GLN A N 1
ATOM 2343 C CA . GLN A 1 302 ? 20.718 -23.735 -8.077 1.00 97.38 302 GLN A CA 1
ATOM 2344 C C . GLN A 1 302 ? 19.747 -22.703 -7.493 1.00 97.38 302 GLN A C 1
ATOM 2346 O O . GLN A 1 302 ? 20.040 -22.096 -6.463 1.00 97.38 302 GLN A O 1
ATOM 2351 N N . ILE A 1 303 ? 18.590 -22.505 -8.134 1.00 97.06 303 ILE A N 1
ATOM 2352 C CA . ILE A 1 303 ? 17.652 -21.428 -7.783 1.00 97.06 303 ILE A CA 1
ATOM 2353 C C . ILE A 1 303 ? 16.529 -21.864 -6.834 1.00 97.06 303 ILE A C 1
ATOM 2355 O O . ILE A 1 303 ? 15.965 -21.011 -6.147 1.00 97.06 303 ILE A O 1
ATOM 2359 N N . ARG A 1 304 ? 16.223 -23.169 -6.730 1.00 96.94 304 ARG A N 1
ATOM 2360 C CA . ARG A 1 304 ? 15.087 -23.709 -5.947 1.00 96.94 304 ARG A CA 1
ATOM 2361 C C . ARG A 1 304 ? 15.098 -23.357 -4.451 1.00 96.94 304 ARG A C 1
ATOM 2363 O O . ARG A 1 304 ? 14.088 -23.492 -3.772 1.00 96.94 304 ARG A O 1
ATOM 2370 N N . GLY A 1 305 ? 16.239 -22.932 -3.907 1.00 95.75 305 GLY A N 1
ATOM 2371 C CA . GLY A 1 305 ? 16.352 -22.497 -2.510 1.00 95.75 305 GLY A CA 1
ATOM 2372 C C . GLY A 1 305 ? 15.906 -21.052 -2.260 1.00 95.75 305 GLY A C 1
ATOM 2373 O O . GLY A 1 305 ? 15.787 -20.645 -1.105 1.00 95.75 305 GLY A O 1
ATOM 2374 N N . ASN A 1 306 ? 15.688 -20.255 -3.309 1.00 97.62 306 ASN A N 1
ATOM 2375 C CA . ASN A 1 306 ? 15.434 -18.824 -3.194 1.00 97.62 306 ASN A CA 1
ATOM 2376 C C . ASN A 1 306 ? 14.214 -18.406 -4.021 1.00 97.62 306 ASN A C 1
ATOM 2378 O O . ASN A 1 306 ? 14.267 -18.327 -5.250 1.00 97.62 306 ASN A O 1
ATOM 2382 N N . PHE A 1 307 ? 13.137 -18.037 -3.325 1.00 98.00 307 PHE A N 1
ATOM 2383 C CA . PHE A 1 307 ? 11.875 -17.684 -3.967 1.00 98.00 307 PHE A CA 1
ATOM 2384 C C . PHE A 1 307 ? 12.007 -16.488 -4.925 1.00 98.00 307 PHE A C 1
ATOM 2386 O O . PHE A 1 307 ? 11.474 -16.515 -6.031 1.00 98.00 307 PHE A O 1
ATOM 2393 N N . SER A 1 308 ? 12.802 -15.470 -4.572 1.00 97.69 308 SER A N 1
ATOM 2394 C CA . SER A 1 308 ? 13.059 -14.317 -5.450 1.00 97.69 308 SER A CA 1
ATOM 2395 C C . SER A 1 308 ? 13.754 -14.715 -6.755 1.00 97.69 308 SER A C 1
ATOM 2397 O O . SER A 1 308 ? 13.449 -14.153 -7.808 1.00 97.69 308 SER A O 1
ATOM 2399 N N . GLN A 1 309 ? 14.699 -15.661 -6.697 1.00 97.94 309 GLN A N 1
ATOM 2400 C CA . GLN A 1 309 ? 15.383 -16.165 -7.891 1.00 97.94 309 GLN A CA 1
ATOM 2401 C C . GLN A 1 309 ? 14.437 -17.001 -8.755 1.00 97.94 309 GLN A C 1
ATOM 2403 O O . GLN A 1 309 ? 14.413 -16.801 -9.967 1.00 97.94 309 GLN A O 1
ATOM 2408 N N . CYS A 1 310 ? 13.597 -17.839 -8.137 1.00 98.06 310 CYS A N 1
ATOM 2409 C CA . CYS A 1 310 ? 12.561 -18.590 -8.845 1.00 98.06 310 CYS A CA 1
ATOM 2410 C C . CYS A 1 310 ? 11.598 -17.657 -9.598 1.00 98.06 310 CYS A C 1
ATOM 2412 O O . CYS A 1 310 ? 11.365 -17.860 -10.785 1.00 98.06 310 CYS A O 1
ATOM 2414 N N . ILE A 1 311 ? 11.101 -16.586 -8.960 1.00 98.06 311 ILE A N 1
ATOM 2415 C CA . ILE A 1 311 ? 10.201 -15.604 -9.603 1.00 98.06 311 ILE A CA 1
ATOM 2416 C C . ILE A 1 311 ? 10.884 -14.930 -10.799 1.00 98.06 311 ILE A C 1
ATOM 2418 O O . ILE A 1 311 ? 10.274 -14.746 -11.853 1.00 98.06 311 ILE A O 1
ATOM 2422 N N . LYS A 1 312 ? 12.157 -14.547 -10.643 1.00 98.00 312 LYS A N 1
ATOM 2423 C CA . LYS A 1 312 ? 12.917 -13.860 -11.691 1.00 98.00 312 LYS A CA 1
ATOM 2424 C C . LYS A 1 312 ? 13.129 -14.748 -12.91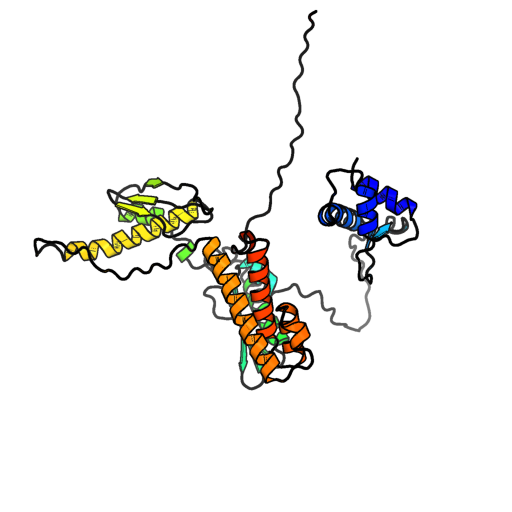7 1.00 98.00 312 LYS A C 1
ATOM 2426 O O . LYS A 1 312 ? 12.889 -14.291 -14.034 1.00 98.00 312 LYS A O 1
ATOM 2431 N N . GLU A 1 313 ? 13.577 -15.983 -12.716 1.00 97.94 313 GLU A N 1
ATOM 2432 C CA . GLU A 1 313 ? 13.832 -16.896 -13.828 1.00 97.94 313 GLU A CA 1
ATOM 2433 C C . GLU A 1 313 ? 12.527 -17.400 -14.463 1.00 97.94 313 GLU A C 1
ATOM 2435 O O . GLU A 1 313 ? 12.426 -17.411 -15.686 1.00 97.94 313 GLU A O 1
ATOM 2440 N N . ALA A 1 314 ? 11.477 -17.686 -13.681 1.00 97.81 314 ALA A N 1
ATOM 2441 C CA . ALA A 1 314 ? 10.175 -18.072 -14.232 1.00 97.81 314 ALA A CA 1
ATOM 2442 C C . ALA A 1 314 ? 9.593 -17.000 -15.171 1.00 97.81 314 ALA A C 1
ATOM 2444 O O . ALA A 1 314 ? 9.079 -17.327 -16.240 1.00 97.81 314 ALA A O 1
ATOM 2445 N N . PHE A 1 315 ? 9.717 -15.718 -14.812 1.00 97.94 315 PHE A N 1
ATOM 2446 C CA . PHE A 1 315 ? 9.294 -14.612 -15.675 1.00 97.94 315 PHE A CA 1
ATOM 2447 C C . PHE A 1 315 ? 10.158 -14.503 -16.938 1.00 97.94 315 PHE A C 1
ATOM 2449 O O . PHE A 1 315 ? 9.642 -14.375 -18.044 1.00 97.94 315 PHE A O 1
ATOM 2456 N N . LYS A 1 316 ? 11.483 -14.604 -16.792 1.00 97.62 316 LYS A N 1
ATOM 2457 C CA . LYS A 1 316 ? 12.433 -14.541 -17.914 1.00 97.62 316 LYS A CA 1
ATOM 2458 C C . LYS A 1 316 ? 12.208 -15.653 -18.945 1.00 97.62 316 LYS A C 1
ATOM 2460 O O . LYS A 1 316 ? 12.399 -15.417 -20.133 1.00 97.62 316 LYS A O 1
ATOM 2465 N N . PHE A 1 317 ? 11.793 -16.837 -18.499 1.00 96.62 317 PHE A N 1
ATOM 2466 C CA . PHE A 1 317 ? 11.453 -17.975 -19.359 1.00 96.62 317 PHE A CA 1
ATOM 2467 C C . PHE A 1 317 ? 9.999 -17.958 -19.861 1.00 96.62 317 PHE A C 1
ATOM 2469 O O . PHE A 1 317 ? 9.589 -18.882 -20.560 1.00 96.62 317 PHE A O 1
ATOM 2476 N N . GLY A 1 318 ? 9.210 -16.932 -19.519 1.00 96.75 318 GLY A N 1
ATOM 2477 C CA . GLY A 1 318 ? 7.811 -16.819 -19.938 1.00 96.75 318 GLY A CA 1
ATOM 2478 C C . GLY A 1 318 ? 6.890 -17.884 -19.334 1.00 96.75 318 GLY A C 1
ATOM 2479 O O . GLY A 1 318 ? 5.855 -18.193 -19.916 1.00 96.75 318 GLY A O 1
ATOM 2480 N N . ILE A 1 319 ? 7.267 -18.473 -18.193 1.00 97.62 319 ILE A N 1
ATOM 2481 C CA . ILE A 1 319 ? 6.442 -19.447 -17.455 1.00 97.62 319 ILE A CA 1
ATOM 2482 C C . ILE A 1 319 ? 5.305 -18.730 -16.725 1.00 97.62 319 ILE A C 1
ATOM 2484 O O . ILE A 1 319 ? 4.196 -19.251 -16.643 1.00 97.62 319 ILE A O 1
ATOM 2488 N N . ILE A 1 320 ? 5.597 -17.534 -16.214 1.00 97.69 320 ILE A N 1
ATOM 2489 C CA . ILE A 1 320 ? 4.639 -16.640 -15.568 1.00 97.69 320 ILE A CA 1
ATOM 2490 C C . ILE A 1 320 ? 4.605 -15.307 -16.311 1.00 97.69 320 ILE A C 1
ATOM 2492 O O . ILE A 1 320 ? 5.619 -14.865 -16.860 1.00 97.69 320 ILE A O 1
ATOM 2496 N N . ASP A 1 321 ? 3.450 -14.653 -16.308 1.00 97.62 321 ASP A N 1
ATOM 2497 C CA . ASP A 1 321 ? 3.292 -13.318 -16.882 1.00 97.62 321 ASP A CA 1
ATOM 2498 C C . ASP A 1 321 ? 3.702 -12.203 -15.896 1.00 97.62 321 ASP A C 1
ATOM 2500 O O . ASP A 1 321 ? 4.085 -12.437 -14.744 1.00 97.62 321 ASP A O 1
ATOM 2504 N N . GLU A 1 322 ? 3.644 -10.950 -16.351 1.00 97.00 322 GLU A N 1
ATOM 2505 C CA . GLU A 1 322 ? 4.001 -9.784 -15.535 1.00 97.00 322 GLU A CA 1
ATOM 2506 C C . GLU A 1 322 ? 3.060 -9.596 -14.329 1.00 97.00 322 GLU A C 1
ATOM 2508 O O . GLU A 1 322 ? 3.485 -9.157 -13.256 1.00 97.00 322 GLU A O 1
ATOM 2513 N N . GLN A 1 323 ? 1.778 -9.936 -14.475 1.00 96.19 323 GLN A N 1
ATOM 2514 C CA . GLN A 1 323 ? 0.796 -9.807 -13.400 1.00 96.19 323 GLN A CA 1
ATOM 2515 C C . GLN A 1 323 ? 1.097 -10.805 -12.276 1.00 96.19 323 GLN A C 1
ATOM 2517 O O . GLN A 1 323 ? 1.131 -10.425 -11.101 1.00 96.19 323 GLN A O 1
ATOM 2522 N N . GLN A 1 324 ? 1.377 -12.056 -12.634 1.00 96.44 324 GLN A N 1
ATOM 2523 C CA . GLN A 1 324 ? 1.819 -13.100 -11.721 1.00 96.44 324 GLN A CA 1
ATOM 2524 C C . GLN A 1 324 ? 3.163 -12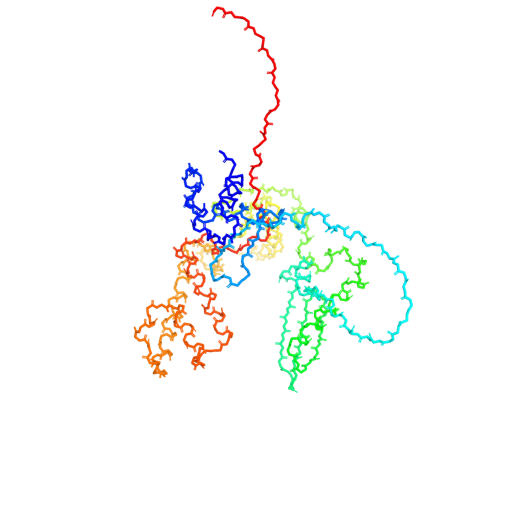.747 -11.085 1.00 96.44 324 GLN A C 1
ATOM 2526 O O . GLN A 1 324 ? 3.300 -12.877 -9.870 1.00 96.44 324 GLN A O 1
ATOM 2531 N N . GLN A 1 325 ? 4.122 -12.211 -11.848 1.00 97.69 325 GLN A N 1
ATOM 2532 C CA . GLN A 1 325 ? 5.399 -11.752 -11.298 1.00 97.69 325 GLN A CA 1
ATOM 2533 C C . GLN A 1 325 ? 5.193 -10.714 -10.184 1.00 97.69 325 GLN A C 1
ATOM 2535 O O . GLN A 1 325 ? 5.755 -10.860 -9.096 1.00 97.69 325 GLN A O 1
ATOM 2540 N N . ARG A 1 326 ? 4.364 -9.685 -10.414 1.00 95.69 326 ARG A N 1
ATOM 2541 C CA . ARG A 1 326 ? 4.064 -8.654 -9.401 1.00 95.69 326 ARG A CA 1
ATOM 2542 C C . ARG A 1 326 ? 3.349 -9.237 -8.182 1.00 95.69 326 ARG A C 1
ATOM 2544 O O . ARG A 1 326 ? 3.695 -8.884 -7.055 1.00 95.69 326 ARG A O 1
ATOM 2551 N N . ARG A 1 327 ? 2.380 -10.136 -8.392 1.00 97.44 327 ARG A N 1
ATOM 2552 C CA . ARG A 1 327 ? 1.670 -10.841 -7.311 1.00 97.44 327 ARG A CA 1
ATOM 2553 C C . ARG A 1 327 ? 2.651 -11.624 -6.433 1.00 97.44 327 ARG A C 1
ATOM 2555 O O . ARG A 1 327 ? 2.679 -11.414 -5.223 1.00 97.44 327 ARG A O 1
ATOM 2562 N N . LEU A 1 328 ? 3.487 -12.462 -7.043 1.00 97.25 328 LEU A N 1
ATOM 2563 C CA . LEU A 1 328 ? 4.474 -13.292 -6.350 1.00 97.25 328 LEU A CA 1
ATOM 2564 C C . LEU A 1 328 ? 5.538 -12.451 -5.632 1.00 97.25 328 LEU A C 1
ATOM 2566 O O . LEU A 1 328 ? 5.917 -12.762 -4.505 1.00 97.25 328 LEU A O 1
ATOM 2570 N N . GLN A 1 329 ? 5.981 -11.338 -6.227 1.00 97.31 329 GLN A N 1
ATOM 2571 C CA . GLN A 1 329 ? 6.860 -10.377 -5.550 1.00 97.31 329 GLN A CA 1
ATOM 2572 C C . GLN A 1 329 ? 6.191 -9.752 -4.319 1.00 97.31 329 GLN A C 1
ATOM 2574 O O . GLN A 1 329 ? 6.853 -9.569 -3.297 1.00 97.31 329 GLN A O 1
ATOM 2579 N N . GLY A 1 330 ? 4.889 -9.458 -4.391 1.00 95.06 330 GLY A N 1
ATOM 2580 C CA . GLY A 1 330 ? 4.097 -8.990 -3.255 1.00 95.06 330 GLY A CA 1
ATOM 2581 C C . GLY A 1 330 ? 4.033 -10.018 -2.124 1.00 95.06 330 GLY A C 1
ATOM 2582 O O . GLY A 1 330 ? 4.321 -9.676 -0.979 1.00 95.06 330 GLY A O 1
ATOM 2583 N N . ILE A 1 331 ? 3.739 -11.280 -2.450 1.00 95.50 331 ILE A N 1
ATOM 2584 C CA . ILE A 1 331 ? 3.697 -12.400 -1.493 1.00 95.50 331 ILE A CA 1
ATOM 2585 C C . ILE A 1 331 ? 5.070 -12.604 -0.842 1.00 95.50 331 ILE A C 1
ATOM 2587 O O . ILE A 1 331 ? 5.187 -12.608 0.381 1.00 95.50 331 ILE A O 1
ATOM 2591 N N . ASN A 1 332 ? 6.137 -12.655 -1.641 1.00 96.88 332 ASN A N 1
ATOM 2592 C CA . ASN A 1 332 ? 7.508 -12.755 -1.147 1.00 96.88 332 ASN A CA 1
ATOM 2593 C C . ASN A 1 332 ? 7.899 -11.560 -0.253 1.00 96.88 332 ASN A C 1
ATOM 2595 O O . ASN A 1 332 ? 8.570 -11.720 0.766 1.00 96.88 332 ASN A O 1
ATOM 2599 N N . GLY A 1 333 ? 7.454 -10.350 -0.603 1.00 94.69 333 GLY A N 1
ATOM 2600 C CA . GLY A 1 333 ? 7.614 -9.156 0.224 1.00 94.69 333 GLY A CA 1
ATOM 2601 C C . GLY A 1 333 ? 6.904 -9.279 1.574 1.00 94.69 333 GLY A C 1
ATOM 2602 O O . GLY A 1 333 ? 7.514 -8.989 2.603 1.00 94.69 333 GLY A O 1
ATOM 2603 N N . ARG A 1 334 ? 5.652 -9.759 1.587 1.00 93.25 334 ARG A N 1
ATOM 2604 C CA . ARG A 1 334 ? 4.892 -10.014 2.820 1.00 93.25 334 ARG A CA 1
ATOM 2605 C C . ARG A 1 334 ? 5.562 -11.071 3.687 1.00 93.25 334 ARG A C 1
ATOM 2607 O O . ARG A 1 334 ? 5.789 -10.792 4.856 1.00 93.25 334 ARG A O 1
ATOM 2614 N N . GLY A 1 335 ? 5.962 -12.213 3.133 1.00 93.38 335 GLY A N 1
ATOM 2615 C CA . GLY A 1 335 ? 6.660 -13.256 3.891 1.00 93.38 335 GLY A CA 1
ATOM 2616 C C . GLY A 1 335 ? 7.997 -12.780 4.481 1.00 93.38 335 GLY A C 1
ATOM 2617 O O . GLY A 1 335 ? 8.307 -13.034 5.645 1.00 93.38 335 GLY A O 1
ATOM 2618 N N . ASN A 1 336 ? 8.759 -11.958 3.748 1.00 92.88 336 ASN A N 1
ATOM 2619 C CA . ASN A 1 336 ? 9.972 -11.330 4.290 1.00 92.88 336 ASN A CA 1
ATOM 2620 C C . ASN A 1 336 ? 9.672 -10.318 5.410 1.00 92.88 336 ASN A C 1
ATOM 2622 O O . ASN A 1 336 ? 10.411 -10.259 6.397 1.00 92.88 336 ASN A O 1
ATOM 2626 N N . CYS A 1 337 ? 8.595 -9.536 5.291 1.00 91.94 337 CYS A N 1
ATOM 2627 C CA . CYS A 1 337 ? 8.111 -8.694 6.386 1.00 91.94 337 CYS A CA 1
ATOM 2628 C C . CYS A 1 337 ? 7.688 -9.551 7.581 1.00 91.94 337 CYS A C 1
ATOM 2630 O O . CYS A 1 337 ? 8.137 -9.277 8.683 1.00 91.94 337 CYS A O 1
ATOM 2632 N N . ALA A 1 338 ? 6.938 -10.631 7.373 1.00 91.88 338 ALA A N 1
ATOM 2633 C CA . ALA A 1 338 ? 6.560 -11.567 8.423 1.00 91.88 338 ALA A CA 1
ATOM 2634 C C . ALA A 1 338 ? 7.787 -12.098 9.173 1.00 91.88 338 ALA A C 1
ATOM 2636 O O . ALA A 1 338 ? 7.805 -12.117 10.398 1.00 91.88 338 ALA A O 1
ATOM 2637 N N . LYS A 1 339 ? 8.857 -12.455 8.459 1.00 89.94 339 LYS A N 1
ATOM 2638 C CA . LYS A 1 339 ? 10.080 -12.993 9.064 1.00 89.94 339 LYS A CA 1
ATOM 2639 C C . LYS A 1 339 ? 10.913 -11.959 9.826 1.00 89.94 339 LYS A C 1
ATOM 2641 O O . LYS A 1 339 ? 11.523 -12.297 10.837 1.00 89.94 339 LYS A O 1
ATOM 2646 N N . HIS A 1 340 ? 11.001 -10.728 9.322 1.00 91.75 340 HIS A N 1
ATOM 2647 C CA . HIS A 1 340 ? 11.999 -9.756 9.790 1.00 91.75 340 HIS A CA 1
ATOM 2648 C C . HIS A 1 340 ? 11.425 -8.487 10.425 1.00 91.75 340 HIS A C 1
ATOM 2650 O O . HIS A 1 340 ? 12.146 -7.799 11.139 1.00 91.75 340 HIS A O 1
ATOM 2656 N N . ASN A 1 341 ? 10.183 -8.132 10.107 1.00 90.75 341 ASN A N 1
ATOM 2657 C CA . ASN A 1 341 ? 9.506 -6.900 10.522 1.00 90.75 341 ASN A CA 1
ATOM 2658 C C . ASN A 1 341 ? 7.980 -7.147 10.610 1.00 90.75 341 ASN A C 1
ATOM 2660 O O . ASN A 1 341 ? 7.226 -6.569 9.813 1.00 90.75 341 ASN A O 1
ATOM 2664 N N . PRO A 1 342 ? 7.507 -8.061 11.480 1.00 85.62 342 PRO A N 1
ATOM 2665 C CA . PRO A 1 342 ? 6.097 -8.455 11.526 1.00 85.62 342 PRO A CA 1
ATOM 2666 C C . PRO A 1 342 ? 5.157 -7.267 11.784 1.00 85.62 342 PRO A C 1
ATOM 2668 O O . PRO A 1 342 ? 4.043 -7.246 11.273 1.00 85.62 342 PRO A O 1
ATOM 2671 N N . GLU A 1 343 ? 5.625 -6.212 12.453 1.00 83.38 343 GLU A N 1
ATOM 2672 C CA . GLU A 1 343 ? 4.879 -4.969 12.672 1.00 83.38 343 GLU A CA 1
ATOM 2673 C C . GLU A 1 343 ? 4.504 -4.235 11.370 1.00 83.38 343 GLU A C 1
ATOM 2675 O O . GLU A 1 343 ? 3.550 -3.458 11.338 1.00 83.38 343 GLU A O 1
ATOM 2680 N N . LYS A 1 344 ? 5.225 -4.490 10.268 1.00 86.00 344 LYS A N 1
ATOM 2681 C CA . LYS A 1 344 ? 4.945 -3.908 8.943 1.00 86.00 344 LYS A CA 1
ATOM 2682 C C . LYS A 1 344 ? 3.918 -4.696 8.135 1.00 86.00 344 LYS A C 1
ATOM 2684 O O . LYS A 1 344 ? 3.529 -4.223 7.068 1.00 86.00 344 LYS A O 1
ATOM 2689 N N . LEU A 1 345 ? 3.499 -5.876 8.601 1.00 84.62 345 LEU A N 1
ATOM 2690 C CA . LEU A 1 345 ? 2.385 -6.611 7.992 1.00 84.62 345 LEU A CA 1
ATOM 2691 C C . LEU A 1 345 ? 1.051 -5.901 8.213 1.00 84.62 345 LEU A C 1
ATOM 2693 O O . LEU A 1 345 ? 0.118 -6.093 7.434 1.00 84.62 345 LEU A O 1
ATOM 2697 N N . GLN A 1 346 ? 0.964 -5.060 9.246 1.00 80.31 346 GLN A N 1
ATOM 2698 C CA . GLN A 1 346 ? -0.239 -4.293 9.499 1.00 80.31 346 GLN A CA 1
ATOM 2699 C C . GLN A 1 346 ? -0.488 -3.289 8.361 1.00 80.31 346 GLN A C 1
ATOM 2701 O O . GLN A 1 346 ? 0.452 -2.648 7.872 1.00 80.31 346 GLN A O 1
ATOM 2706 N N . PRO A 1 347 ? -1.751 -3.109 7.929 1.00 69.44 347 PRO A N 1
ATOM 2707 C CA . PRO A 1 347 ? -2.095 -2.144 6.897 1.00 69.44 347 PRO A CA 1
ATOM 2708 C C . PRO A 1 347 ? -1.556 -0.767 7.279 1.00 69.44 347 PRO A C 1
ATOM 2710 O O . PRO A 1 347 ? -1.915 -0.219 8.323 1.00 69.44 347 PRO A O 1
ATOM 2713 N N . LYS A 1 348 ? -0.684 -0.207 6.433 1.00 49.62 348 LYS A N 1
ATOM 2714 C CA . LYS A 1 348 ? -0.027 1.077 6.691 1.00 49.62 348 LYS A CA 1
ATOM 2715 C C . LYS A 1 348 ? -1.101 2.129 6.976 1.00 49.62 348 LYS A C 1
ATOM 2717 O O . LYS A 1 348 ? -1.876 2.494 6.093 1.00 49.62 348 LYS A O 1
ATOM 2722 N N . VAL A 1 349 ? -1.176 2.582 8.228 1.00 47.72 349 VAL A N 1
ATOM 2723 C CA . VAL A 1 349 ? -2.166 3.563 8.676 1.00 47.72 349 VAL A CA 1
ATOM 2724 C C . VAL A 1 349 ? -1.903 4.862 7.918 1.00 47.72 349 VAL A C 1
ATOM 2726 O O . VAL A 1 349 ? -0.955 5.587 8.222 1.00 47.72 349 VAL A O 1
ATOM 2729 N N . ALA A 1 350 ? -2.717 5.147 6.901 1.00 40.03 350 ALA A N 1
ATOM 2730 C CA . ALA A 1 350 ? -2.742 6.442 6.235 1.00 40.03 350 ALA A CA 1
ATOM 2731 C C . ALA A 1 350 ? -3.076 7.512 7.289 1.00 40.03 350 ALA A C 1
ATOM 2733 O O . ALA A 1 350 ? -4.233 7.669 7.670 1.00 40.03 350 ALA A O 1
ATOM 2734 N N . GLY A 1 351 ? -2.051 8.162 7.847 1.00 44.88 351 GLY A N 1
ATOM 2735 C CA . GLY A 1 351 ? -2.211 9.190 8.878 1.00 44.88 351 GLY A CA 1
ATOM 2736 C C . GLY A 1 351 ? -1.098 9.282 9.923 1.00 44.88 351 GLY A C 1
ATOM 2737 O O . GLY A 1 351 ? -0.977 10.325 10.557 1.00 44.88 351 GLY A O 1
ATOM 2738 N N . SER A 1 352 ? -0.242 8.267 10.094 1.00 39.31 352 SER A N 1
ATOM 2739 C CA . SER A 1 352 ? 0.886 8.382 11.033 1.00 39.31 352 SER A CA 1
ATOM 2740 C C . SER A 1 352 ? 2.054 9.140 10.391 1.00 39.31 352 SER A C 1
ATOM 2742 O O . SER A 1 352 ? 2.973 8.555 9.814 1.00 39.31 352 SER A O 1
ATOM 2744 N N . ARG A 1 353 ? 2.015 10.477 10.456 1.00 38.78 353 ARG A N 1
ATOM 2745 C CA . ARG A 1 353 ? 3.248 11.272 10.429 1.00 38.78 353 ARG A CA 1
ATOM 2746 C C . ARG A 1 353 ? 3.943 11.023 11.764 1.00 38.78 353 ARG A C 1
ATOM 2748 O O . ARG A 1 353 ? 3.454 11.460 12.798 1.00 38.78 353 ARG A O 1
ATOM 2755 N N . SER A 1 354 ? 5.065 10.312 11.716 1.00 37.94 354 SER A N 1
ATOM 2756 C CA . SER A 1 354 ? 6.009 10.176 12.826 1.00 37.94 354 SER A CA 1
ATOM 2757 C C . SER A 1 354 ? 6.429 11.569 13.304 1.00 37.94 354 SER A C 1
ATOM 2759 O O . SER A 1 354 ? 7.321 12.183 12.721 1.00 37.94 354 SER A O 1
ATOM 2761 N N . LEU A 1 355 ? 5.763 12.087 14.334 1.00 40.31 355 LEU A N 1
ATOM 2762 C CA . LEU A 1 355 ? 6.219 13.252 15.077 1.00 40.31 355 LEU A CA 1
ATOM 2763 C C . LEU A 1 355 ? 7.310 12.772 16.031 1.00 40.31 355 LEU A C 1
ATOM 2765 O O . LEU A 1 355 ? 7.031 12.245 17.104 1.00 40.31 355 LEU A O 1
ATOM 2769 N N . SER A 1 356 ? 8.562 12.921 15.610 1.00 36.41 356 SER A N 1
ATOM 2770 C CA . SER A 1 356 ? 9.695 12.863 16.529 1.00 36.41 356 SER A CA 1
ATOM 2771 C C . SER A 1 356 ? 9.549 14.002 17.552 1.00 36.41 356 SER A C 1
ATOM 2773 O O . SER A 1 356 ? 9.195 15.114 17.148 1.00 36.41 356 SER A O 1
ATOM 2775 N N . PRO A 1 357 ? 9.795 13.774 18.853 1.00 42.16 357 PRO A N 1
ATOM 2776 C CA . PRO A 1 357 ? 9.628 14.816 19.854 1.00 42.16 357 PRO A CA 1
ATOM 2777 C C . PRO A 1 357 ? 10.676 15.912 19.648 1.00 42.16 357 PRO A C 1
ATOM 2779 O O . PRO A 1 357 ? 11.878 15.649 19.621 1.00 42.16 357 PRO A O 1
ATOM 2782 N N . ALA A 1 358 ? 10.204 17.149 19.491 1.00 37.06 358 ALA A N 1
ATOM 2783 C CA . ALA A 1 358 ? 11.035 18.337 19.561 1.00 37.06 358 ALA A CA 1
ATOM 2784 C C . ALA A 1 358 ? 11.496 18.509 21.012 1.00 37.06 358 ALA A C 1
ATOM 2786 O O . ALA A 1 358 ? 10.697 18.813 21.898 1.00 37.06 358 ALA A O 1
ATOM 2787 N N . THR A 1 359 ? 12.783 18.290 21.256 1.00 39.19 359 THR A N 1
ATOM 2788 C CA . THR A 1 359 ? 13.439 18.615 22.520 1.00 39.19 359 THR A CA 1
ATOM 2789 C C . THR A 1 359 ? 13.417 20.135 22.684 1.00 39.19 359 THR A C 1
ATOM 2791 O O . THR A 1 359 ? 14.228 20.849 22.096 1.00 39.19 359 THR A O 1
ATOM 2794 N N . GLY A 1 360 ? 12.429 20.640 23.423 1.00 37.00 360 GLY A N 1
ATOM 2795 C CA . GLY A 1 360 ? 12.333 22.045 23.798 1.00 37.00 360 GLY A CA 1
ATOM 2796 C C . GLY A 1 360 ? 13.470 22.410 24.746 1.00 37.00 360 GLY A C 1
ATOM 2797 O O . GLY A 1 360 ? 13.559 21.876 25.849 1.00 37.00 360 GLY A O 1
ATOM 2798 N N . ALA A 1 361 ? 14.343 23.309 24.298 1.00 38.06 361 ALA A N 1
ATOM 2799 C CA . ALA A 1 361 ? 15.314 23.981 25.144 1.00 38.06 361 ALA A CA 1
ATOM 2800 C C . ALA A 1 361 ? 14.568 24.904 26.119 1.00 38.06 361 ALA A C 1
ATOM 2802 O O . ALA A 1 361 ? 13.779 25.754 25.704 1.00 38.06 361 ALA A O 1
ATOM 2803 N N . GLY A 1 362 ? 14.797 24.689 27.413 1.00 34.09 362 GLY A N 1
ATOM 2804 C CA . GLY A 1 362 ? 14.222 25.479 28.491 1.00 34.09 362 GLY A CA 1
ATOM 2805 C C . GLY A 1 362 ? 14.790 26.895 28.540 1.00 34.09 362 GLY A C 1
ATOM 2806 O O . GLY A 1 362 ? 15.983 27.114 28.330 1.00 34.09 362 GLY A O 1
ATOM 2807 N N . LEU A 1 363 ? 13.917 27.842 28.868 1.00 40.06 363 LEU A N 1
ATOM 2808 C CA . LEU A 1 363 ? 14.268 29.187 29.298 1.00 40.06 363 LEU A CA 1
ATOM 2809 C C . LEU A 1 363 ? 13.806 29.376 30.746 1.00 40.06 363 LEU A C 1
ATOM 2811 O O . LEU A 1 363 ? 12.611 29.333 31.016 1.00 40.06 363 LEU A O 1
ATOM 2815 N N . GLY A 1 364 ? 14.785 29.644 31.614 1.00 36.59 364 GLY A N 1
ATOM 2816 C CA . GLY A 1 364 ? 14.704 30.623 32.699 1.00 36.59 364 GLY A CA 1
ATOM 2817 C C . GLY A 1 364 ? 14.125 30.179 34.042 1.00 36.59 364 GLY A C 1
ATOM 2818 O O . GLY A 1 364 ? 12.930 29.952 34.140 1.00 36.59 364 GLY A O 1
ATOM 2819 N N . THR A 1 365 ? 14.954 30.247 35.090 1.00 33.91 365 THR A N 1
ATOM 2820 C CA . THR A 1 365 ? 14.702 31.116 36.260 1.00 33.91 365 THR A CA 1
ATOM 2821 C C . THR A 1 365 ? 15.992 31.369 37.043 1.00 33.91 365 THR A C 1
ATOM 2823 O O . THR A 1 365 ? 16.785 30.461 37.278 1.00 33.91 365 THR A O 1
ATOM 2826 N N . SER A 1 366 ? 16.162 32.628 37.432 1.00 42.31 366 SER A N 1
ATOM 2827 C CA . SER A 1 366 ? 17.197 33.198 38.294 1.00 42.31 366 SER A CA 1
ATOM 2828 C C . SER A 1 366 ? 16.920 32.942 39.785 1.00 42.31 366 SER A C 1
ATOM 2830 O O . SER A 1 366 ? 15.761 33.010 40.182 1.00 42.31 366 SER A O 1
ATOM 2832 N N . ALA A 1 367 ? 17.974 32.748 40.585 1.00 39.03 367 ALA A N 1
ATOM 2833 C CA . ALA A 1 367 ? 18.127 33.032 42.031 1.00 39.03 367 ALA A CA 1
ATOM 2834 C C . ALA A 1 367 ? 19.573 32.595 42.378 1.00 39.03 367 ALA A C 1
ATOM 2836 O O . ALA A 1 367 ? 19.934 31.468 42.063 1.00 39.03 367 ALA A O 1
ATOM 2837 N N . LEU A 1 368 ? 20.546 33.443 42.737 1.00 48.97 368 LEU A N 1
ATOM 2838 C CA . LEU A 1 368 ? 20.680 34.264 43.948 1.00 48.97 368 LEU A CA 1
ATOM 2839 C C . LEU A 1 368 ? 20.358 33.474 45.223 1.00 48.97 368 LEU A C 1
ATOM 2841 O O . LEU A 1 368 ? 19.192 33.367 45.570 1.00 48.97 368 LEU A O 1
ATOM 2845 N N . GLU A 1 369 ? 21.389 32.924 45.870 1.00 48.28 369 GLU A N 1
ATOM 2846 C CA . GLU A 1 369 ? 21.673 33.114 47.302 1.00 48.28 369 GLU A CA 1
ATOM 2847 C C . GLU A 1 369 ? 23.014 32.465 47.689 1.00 48.28 369 GLU A C 1
ATOM 2849 O O . GLU A 1 369 ? 23.322 31.334 47.312 1.00 48.28 369 GLU A O 1
ATOM 2854 N N . ASP A 1 370 ? 23.810 33.256 48.410 1.00 52.25 370 ASP A N 1
ATOM 2855 C CA . ASP A 1 370 ? 24.931 32.850 49.252 1.00 52.25 370 ASP A CA 1
ATOM 2856 C C . ASP A 1 370 ? 24.483 31.837 50.320 1.00 52.25 370 ASP A C 1
ATOM 2858 O O . ASP A 1 370 ? 23.385 31.973 50.856 1.00 52.25 370 ASP A O 1
ATOM 2862 N N . MET A 1 371 ? 25.348 30.888 50.691 1.00 44.78 371 MET A N 1
ATOM 2863 C CA . MET A 1 371 ? 25.831 30.687 52.071 1.00 44.78 371 MET A CA 1
ATOM 2864 C C . MET A 1 371 ? 26.747 29.451 52.173 1.00 44.78 371 MET A C 1
ATOM 2866 O O . MET A 1 371 ? 26.396 28.378 51.684 1.00 44.78 371 MET A O 1
ATOM 2870 N N . ASP A 1 372 ? 27.873 29.686 52.861 1.00 48.88 372 ASP A N 1
ATOM 2871 C CA . ASP A 1 372 ? 28.951 28.813 53.377 1.00 48.88 372 ASP A CA 1
ATOM 2872 C C . ASP A 1 372 ? 29.833 27.988 52.419 1.00 48.88 372 ASP A C 1
ATOM 2874 O O . ASP A 1 372 ? 29.381 26.984 51.822 1.00 48.88 372 ASP A O 1
#